Protein AF-F8WC69-F1 (afdb_monomer)

Nearest PDB structures (foldseek):
  8jfy-assembly1_C  TM=9.227E-01  e=1.033E-18  Drosophila melanogaster
  4zvz-assembly3_C  TM=9.159E-01  e=2.239E-15  Homo sapiens
  7zr5-assembly1_P  TM=9.157E-01  e=2.905E-15  Homo sapiens
  1wao-assembly4_4  TM=9.169E-01  e=8.784E-15  Homo sapiens
  5jjt-assembly1_A  TM=9.330E-01  e=4.472E-14  Arabidopsis thaliana

Mean predicted aligned error: 7.12 Å

Radius of gyration: 20.52 Å; Cα contacts (8 Å, |Δi|>4): 282; chains: 1; bounding box: 74×46×43 Å

Secondary structure (DSSP, 8-state):
--SEEEE--TTTS--EEE---TT-HHHHHHHHHHH---BTTB-EEEES--SSSSS-HHHHHHHHHHHHHHSTTTEEEE--SSSSHHHHHHHSHHHHHHHHTTTTHHHHHHHHHHHHTTS-SEEEETTTEEEESS---TT--HHHHHH--GGG-S-TTS-------SSSSSSS------

pLDDT: mean 89.02, std 17.44, range [33.41, 98.81]

Organism: Homo sapiens (NCBI:txid9606)

Structure (mmCIF, N/CA/C/O backbone):
data_AF-F8WC69-F1
#
_entry.id   AF-F8WC69-F1
#
loop_
_atom_site.group_PDB
_atom_site.id
_atom_site.type_symbol
_atom_site.label_atom_id
_atom_site.label_alt_id
_atom_site.label_comp_id
_atom_site.label_asym_id
_atom_site.label_entity_id
_atom_site.label_seq_id
_atom_site.pdbx_PDB_ins_code
_atom_site.Cartn_x
_atom_site.Cartn_y
_atom_site.Cartn_z
_atom_site.occupancy
_atom_site.B_iso_or_equiv
_atom_site.auth_seq_id
_atom_site.auth_comp_id
_atom_site.auth_asym_id
_atom_site.auth_atom_id
_atom_site.pdbx_PDB_model_num
ATOM 1 N N . MET A 1 1 ? 13.506 -9.395 5.107 1.00 72.19 1 MET A N 1
ATOM 2 C CA . MET A 1 1 ? 12.697 -9.044 3.921 1.00 72.19 1 MET A CA 1
ATOM 3 C C . MET A 1 1 ? 13.331 -7.803 3.296 1.00 72.19 1 MET A C 1
ATOM 5 O O . MET A 1 1 ? 13.653 -6.896 4.061 1.00 72.19 1 MET A O 1
ATOM 9 N N . PRO A 1 2 ? 13.613 -7.770 1.983 1.00 90.88 2 PRO A N 1
ATOM 10 C CA . PRO A 1 2 ? 14.321 -6.649 1.354 1.00 90.88 2 PRO A CA 1
ATOM 11 C C . PRO A 1 2 ? 13.483 -5.363 1.382 1.00 90.88 2 PRO A C 1
ATOM 13 O O . PRO A 1 2 ? 12.266 -5.427 1.569 1.00 90.88 2 PRO A O 1
ATOM 16 N N . ASN A 1 3 ? 14.136 -4.204 1.242 1.00 93.25 3 ASN A N 1
ATOM 17 C CA . ASN A 1 3 ? 13.450 -2.909 1.120 1.00 93.25 3 ASN A CA 1
ATOM 18 C C . ASN A 1 3 ? 12.762 -2.743 -0.236 1.00 93.25 3 ASN A C 1
ATOM 20 O O . ASN A 1 3 ? 11.757 -2.043 -0.312 1.00 93.25 3 ASN A O 1
ATOM 24 N N . PHE A 1 4 ? 13.281 -3.414 -1.264 1.00 95.19 4 PHE A N 1
ATOM 25 C CA . PHE A 1 4 ? 12.697 -3.459 -2.593 1.00 95.19 4 PHE A CA 1
ATOM 26 C C . PHE A 1 4 ? 12.268 -4.879 -2.928 1.00 95.19 4 PHE A C 1
ATOM 28 O O . PHE A 1 4 ? 13.046 -5.823 -2.766 1.00 95.19 4 PHE A O 1
ATOM 35 N N . THR A 1 5 ? 11.039 -5.024 -3.403 1.00 95.44 5 THR A N 1
ATOM 36 C CA . THR A 1 5 ? 10.590 -6.261 -4.043 1.00 95.44 5 THR A CA 1
ATOM 37 C C . THR A 1 5 ? 11.050 -6.235 -5.495 1.00 95.44 5 THR A C 1
ATOM 39 O O . THR A 1 5 ? 10.824 -5.248 -6.186 1.00 95.44 5 THR A O 1
ATOM 42 N N . HIS A 1 6 ? 11.708 -7.291 -5.964 1.00 95.81 6 HIS A N 1
ATOM 43 C CA . HIS A 1 6 ? 12.063 -7.423 -7.377 1.00 95.81 6 HIS A CA 1
ATOM 44 C C . HIS A 1 6 ? 11.032 -8.304 -8.065 1.00 95.81 6 HIS A C 1
ATOM 46 O O . HIS A 1 6 ? 10.758 -9.404 -7.585 1.00 95.81 6 HIS A O 1
ATOM 52 N N . ILE A 1 7 ? 10.487 -7.822 -9.177 1.00 95.56 7 ILE A N 1
ATOM 53 C CA . ILE A 1 7 ? 9.507 -8.555 -9.976 1.00 95.56 7 ILE A CA 1
ATOM 54 C C . ILE A 1 7 ? 9.939 -8.575 -11.439 1.00 95.56 7 ILE A C 1
ATOM 56 O O . ILE A 1 7 ? 10.738 -7.743 -11.877 1.00 95.56 7 ILE A O 1
ATOM 60 N N . GLN A 1 8 ? 9.433 -9.550 -12.183 1.00 93.75 8 GLN A N 1
ATOM 61 C CA . GLN A 1 8 ? 9.677 -9.689 -13.614 1.00 93.75 8 GLN A CA 1
ATOM 62 C C . GLN A 1 8 ? 8.337 -9.681 -14.340 1.00 93.75 8 GLN A C 1
ATOM 64 O O . GLN A 1 8 ? 7.384 -10.300 -13.872 1.00 93.75 8 GLN A O 1
ATOM 69 N N . THR A 1 9 ? 8.263 -9.013 -15.488 1.00 92.31 9 THR A N 1
ATOM 70 C CA . THR A 1 9 ? 7.077 -9.078 -16.351 1.00 92.31 9 THR A CA 1
ATOM 71 C C . THR A 1 9 ? 6.995 -10.407 -17.091 1.00 92.31 9 THR A C 1
ATOM 73 O O . THR A 1 9 ? 5.921 -10.816 -17.503 1.00 92.31 9 THR A O 1
ATOM 76 N N . SER A 1 10 ? 8.091 -11.147 -17.253 1.00 88.19 10 SER A N 1
ATOM 77 C CA . SER A 1 10 ? 8.025 -12.519 -17.762 1.00 88.19 10 SER A CA 1
ATOM 78 C C . SER A 1 10 ? 7.600 -13.485 -16.643 1.00 88.19 10 SER A C 1
ATOM 80 O O . SER A 1 10 ? 8.254 -13.492 -15.600 1.00 88.19 10 SER A O 1
ATOM 82 N N . PRO A 1 11 ? 6.589 -14.359 -16.847 1.00 83.06 11 PRO A N 1
ATOM 83 C CA . PRO A 1 11 ? 5.958 -14.709 -18.125 1.00 83.06 11 PRO A CA 1
ATOM 84 C C . PRO A 1 11 ? 4.635 -13.982 -18.446 1.00 83.06 11 PRO A C 1
ATOM 86 O O . PRO A 1 11 ? 4.106 -14.193 -19.541 1.00 83.06 11 PRO A O 1
ATOM 89 N N . SER A 1 12 ? 4.079 -13.166 -17.541 1.00 84.75 12 SER A N 1
ATOM 90 C CA . SER A 1 12 ? 2.778 -12.488 -17.720 1.00 84.75 12 SER A CA 1
ATOM 91 C C . SER A 1 12 ? 2.750 -11.492 -18.888 1.00 84.75 12 SER A C 1
ATOM 93 O O . SER A 1 12 ? 1.689 -11.228 -19.443 1.00 84.75 12 SER A O 1
ATOM 95 N N . LYS A 1 13 ? 3.922 -10.990 -19.295 1.00 89.50 13 LYS A N 1
ATOM 96 C CA . LYS A 1 13 ? 4.207 -9.894 -20.241 1.00 89.50 13 LYS A CA 1
ATOM 97 C C . LYS A 1 13 ? 3.825 -8.498 -19.756 1.00 89.50 13 LYS A C 1
ATOM 99 O O . LYS A 1 13 ? 4.278 -7.525 -20.350 1.00 89.50 13 LYS A O 1
ATOM 104 N N . GLU A 1 14 ? 3.031 -8.391 -18.700 1.00 94.19 14 GLU A N 1
ATOM 105 C CA . GLU A 1 14 ? 2.586 -7.122 -18.131 1.00 94.19 14 GLU A CA 1
ATOM 106 C C . GLU A 1 14 ? 2.451 -7.201 -16.607 1.00 94.19 14 GLU A C 1
ATOM 108 O O . GLU A 1 14 ? 2.327 -8.283 -16.029 1.00 94.19 14 GLU A O 1
ATOM 113 N N . VAL A 1 15 ? 2.479 -6.034 -15.964 1.00 97.25 15 VAL A N 1
ATOM 114 C CA . VAL A 1 15 ? 2.177 -5.849 -14.543 1.00 97.25 15 VAL A CA 1
ATOM 115 C C . VAL A 1 15 ? 1.303 -4.615 -14.372 1.00 97.25 15 VAL A C 1
ATOM 117 O O . VAL A 1 15 ? 1.537 -3.582 -15.000 1.00 97.25 15 VAL A O 1
ATOM 120 N N . THR A 1 16 ? 0.300 -4.713 -13.505 1.00 98.25 16 THR A N 1
ATOM 121 C CA . THR A 1 16 ? -0.595 -3.598 -13.193 1.00 98.25 16 THR A CA 1
ATOM 122 C C . THR A 1 16 ? -0.109 -2.867 -11.950 1.00 98.25 16 THR A C 1
ATOM 124 O O . THR A 1 16 ? -0.002 -3.453 -10.877 1.00 98.25 16 THR A O 1
ATOM 127 N N . ILE A 1 17 ? 0.168 -1.569 -12.071 1.00 98.44 17 ILE A N 1
ATOM 128 C CA . ILE A 1 17 ? 0.570 -0.730 -10.938 1.00 98.44 17 ILE A CA 1
ATOM 129 C C . ILE A 1 17 ? -0.616 0.151 -10.542 1.00 98.44 17 ILE A C 1
ATOM 131 O O . ILE A 1 17 ? -1.082 0.977 -11.326 1.00 98.44 17 ILE A O 1
ATOM 135 N N . CYS A 1 18 ? -1.101 -0.024 -9.318 1.00 98.56 18 CYS A N 1
ATOM 136 C CA . CYS A 1 18 ? -2.175 0.760 -8.726 1.00 98.56 18 CYS A CA 1
ATOM 137 C C . CYS A 1 18 ? -1.593 1.808 -7.773 1.00 98.56 18 CYS A C 1
ATOM 139 O O . CYS A 1 18 ? -0.759 1.484 -6.928 1.00 98.56 18 CYS A O 1
ATOM 141 N N . GLY A 1 19 ? -2.042 3.056 -7.905 1.00 98.12 19 GLY A N 1
ATOM 142 C CA . GLY A 1 19 ? -1.755 4.120 -6.940 1.00 98.12 19 GLY A CA 1
ATOM 143 C C . GLY A 1 19 ? -2.728 4.114 -5.759 1.00 98.12 19 GLY A C 1
ATOM 144 O O . GLY A 1 19 ? -3.321 3.086 -5.427 1.00 98.12 19 GLY A O 1
ATOM 145 N N . ASP A 1 20 ? -2.902 5.288 -5.163 1.00 98.56 20 ASP A N 1
ATOM 146 C CA . ASP A 1 20 ? -3.640 5.502 -3.921 1.00 98.56 20 ASP A CA 1
ATOM 147 C C . ASP A 1 20 ? -5.101 5.045 -4.014 1.00 98.56 20 ASP A C 1
ATOM 149 O O . ASP A 1 20 ? -5.835 5.387 -4.948 1.00 98.56 20 ASP A O 1
ATOM 153 N N . LEU A 1 21 ? -5.555 4.338 -2.979 1.00 98.62 21 LEU A N 1
ATOM 154 C CA . LEU A 1 21 ? -6.956 3.937 -2.834 1.00 98.62 21 LEU A CA 1
ATOM 155 C C . LEU A 1 21 ? -7.686 4.783 -1.794 1.00 98.62 21 LEU A C 1
ATOM 157 O O . LEU A 1 21 ? -8.877 5.055 -1.952 1.00 98.62 21 LEU A O 1
ATOM 161 N N . HIS A 1 22 ? -6.991 5.206 -0.733 1.00 98.50 22 HIS A N 1
ATOM 162 C CA . HIS A 1 22 ? -7.523 6.100 0.296 1.00 98.50 22 HIS A CA 1
ATOM 163 C C . HIS A 1 22 ? -8.924 5.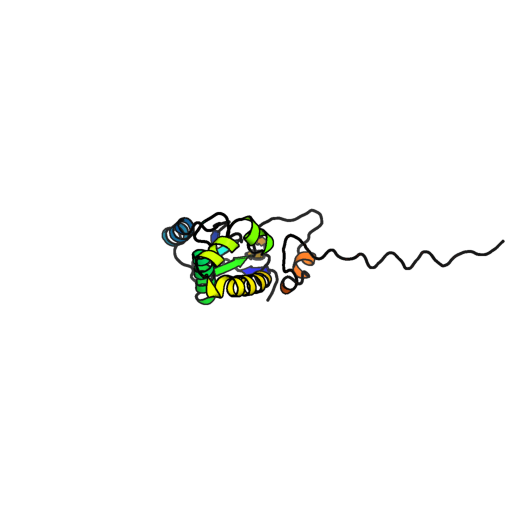710 0.797 1.00 98.50 22 HIS A C 1
ATOM 165 O O . HIS A 1 22 ? -9.866 6.511 0.793 1.00 98.50 22 HIS A O 1
ATOM 171 N N . GLY A 1 23 ? -9.098 4.443 1.185 1.00 98.12 23 GLY A N 1
ATOM 172 C CA . GLY A 1 23 ? -10.350 3.957 1.763 1.00 98.12 23 GLY A CA 1
ATOM 173 C C . GLY A 1 23 ? -11.564 3.976 0.820 1.00 98.12 23 GLY A C 1
ATOM 174 O O . GLY A 1 23 ? -12.693 3.913 1.320 1.00 98.12 23 GLY A O 1
ATOM 175 N N . LYS A 1 24 ? -11.368 4.083 -0.505 1.00 98.38 24 LYS A N 1
ATOM 176 C CA . LYS A 1 24 ? -12.418 3.985 -1.536 1.00 98.38 24 LYS A CA 1
ATOM 177 C C . LYS A 1 24 ? -12.567 2.545 -2.030 1.00 98.38 24 LYS A C 1
ATOM 179 O O . LYS A 1 24 ? -11.965 2.128 -3.014 1.00 98.38 24 LYS A O 1
ATOM 184 N N . LEU A 1 25 ? -13.367 1.761 -1.312 1.00 98.56 25 LEU A N 1
ATOM 185 C CA . LEU A 1 25 ? -13.498 0.324 -1.573 1.00 98.56 25 LEU A CA 1
ATOM 186 C C . LEU A 1 25 ? -14.095 0.014 -2.956 1.00 98.56 25 LEU A C 1
ATOM 188 O O . LEU A 1 25 ? -13.679 -0.947 -3.598 1.00 98.56 25 LEU A O 1
ATOM 192 N N . ASP A 1 26 ? -15.019 0.849 -3.430 1.00 98.38 26 ASP A N 1
ATOM 193 C CA . ASP A 1 26 ? -15.638 0.676 -4.747 1.00 98.38 26 ASP A CA 1
ATOM 194 C C . ASP A 1 26 ? -14.610 0.783 -5.885 1.00 98.38 26 ASP A C 1
ATOM 196 O O . ASP A 1 26 ? -14.713 0.048 -6.866 1.00 98.38 26 ASP A O 1
ATOM 200 N N . ASP A 1 27 ? -13.578 1.622 -5.728 1.00 98.19 27 ASP A N 1
ATOM 201 C CA . ASP A 1 27 ? -12.497 1.755 -6.710 1.00 98.19 27 ASP A CA 1
ATOM 202 C C . ASP A 1 27 ? -11.645 0.476 -6.759 1.00 98.19 27 ASP A C 1
ATOM 204 O O . ASP A 1 27 ? -11.327 -0.008 -7.845 1.00 98.19 27 ASP A O 1
ATOM 208 N N . LEU A 1 28 ? -11.343 -0.137 -5.605 1.00 98.50 28 LEU A N 1
ATOM 209 C CA . LEU A 1 28 ? -10.638 -1.425 -5.551 1.00 98.50 2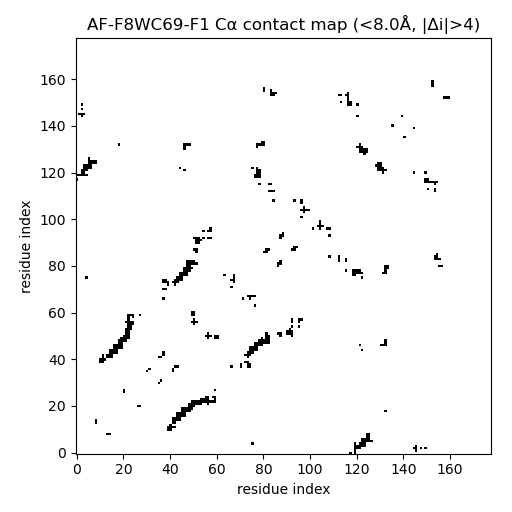8 LEU A CA 1
ATOM 210 C C . LEU A 1 28 ? -11.438 -2.534 -6.249 1.00 98.50 28 LEU A C 1
ATOM 212 O O . LEU A 1 28 ? -10.889 -3.304 -7.040 1.00 98.50 28 LEU A O 1
ATOM 216 N N . PHE A 1 29 ? -12.744 -2.610 -5.989 1.00 98.50 29 PHE A N 1
ATOM 217 C CA . PHE A 1 29 ? -13.605 -3.572 -6.674 1.00 98.50 29 PHE A CA 1
ATOM 218 C C . PHE A 1 29 ? -13.698 -3.299 -8.169 1.00 98.50 29 PHE A C 1
ATOM 220 O O . PHE A 1 29 ? -13.685 -4.244 -8.955 1.00 98.50 29 PHE A O 1
ATOM 227 N N . LEU A 1 30 ? -13.744 -2.031 -8.579 1.00 98.50 30 LEU A N 1
ATOM 228 C CA . LEU A 1 30 ? -13.743 -1.665 -9.987 1.00 98.50 30 LEU A CA 1
ATOM 229 C C . LEU A 1 30 ? -12.443 -2.089 -10.679 1.00 98.50 30 LEU A C 1
ATOM 231 O O . LEU A 1 30 ? -12.514 -2.631 -11.782 1.00 98.50 30 LEU A O 1
ATOM 235 N N . ILE A 1 31 ? -11.285 -1.904 -10.035 1.00 98.44 31 ILE A N 1
ATOM 236 C CA . ILE A 1 31 ? -9.982 -2.364 -10.541 1.00 98.44 31 ILE A CA 1
ATOM 237 C C . ILE A 1 31 ? -10.026 -3.874 -10.791 1.00 98.44 31 ILE A C 1
ATOM 239 O O . ILE A 1 31 ? -9.809 -4.308 -11.921 1.00 98.44 31 ILE A O 1
ATOM 243 N N . PHE A 1 32 ? -10.396 -4.675 -9.789 1.00 98.12 32 PHE A N 1
ATOM 244 C CA . PHE A 1 32 ? -10.454 -6.133 -9.943 1.00 98.12 32 PHE A CA 1
ATOM 245 C C . PHE A 1 32 ? -11.531 -6.604 -10.920 1.00 98.12 32 PHE A C 1
ATOM 247 O O . PHE A 1 32 ? -11.338 -7.595 -11.621 1.00 98.12 32 PHE A O 1
ATOM 254 N N . TYR A 1 33 ? -12.655 -5.897 -11.011 1.00 98.00 33 TYR A N 1
ATOM 255 C CA . TYR A 1 33 ? -13.695 -6.206 -11.985 1.00 98.00 33 TYR A CA 1
ATOM 256 C C . TYR A 1 33 ? -13.232 -5.940 -13.423 1.00 98.00 33 TYR A C 1
ATOM 258 O O . TYR A 1 33 ? -13.533 -6.721 -14.324 1.00 98.00 33 TYR A O 1
ATOM 266 N N . LYS A 1 34 ? -12.513 -4.835 -13.655 1.00 98.19 34 LYS A N 1
ATOM 267 C CA . LYS A 1 34 ? -12.074 -4.422 -14.995 1.00 98.19 34 LYS A CA 1
ATOM 268 C C . LYS A 1 34 ? -10.818 -5.139 -15.462 1.00 98.19 34 LYS A C 1
ATOM 270 O O . LYS A 1 34 ? -10.734 -5.469 -16.639 1.00 98.19 34 LYS A O 1
ATOM 275 N N . ASN A 1 35 ? -9.872 -5.351 -14.558 1.00 97.88 35 ASN A N 1
ATOM 276 C CA . ASN A 1 35 ? -8.542 -5.854 -14.876 1.00 97.88 35 ASN A CA 1
ATOM 277 C C . ASN A 1 35 ? -8.317 -7.286 -14.363 1.00 97.88 35 ASN A C 1
ATOM 279 O O . ASN A 1 35 ? -7.252 -7.852 -14.553 1.00 97.88 35 ASN A O 1
ATOM 283 N N . GLY A 1 36 ? -9.323 -7.906 -13.739 1.00 97.56 36 GLY A N 1
ATOM 284 C CA . GLY A 1 36 ? -9.243 -9.264 -13.206 1.00 97.56 36 GLY A CA 1
ATOM 285 C C . GLY A 1 36 ? -8.550 -9.338 -11.846 1.00 97.56 36 GLY A C 1
ATOM 286 O O . GLY A 1 36 ? -7.880 -8.406 -11.403 1.00 97.56 36 GLY A O 1
ATOM 287 N N . LEU A 1 37 ? -8.713 -10.471 -11.165 1.00 97.38 37 LEU A N 1
ATOM 288 C CA . LEU A 1 37 ? -8.026 -10.737 -9.900 1.00 97.38 37 LEU A CA 1
ATOM 289 C C . LEU A 1 37 ? -6.528 -11.022 -10.122 1.00 97.38 37 LEU A C 1
ATOM 291 O O . LEU A 1 37 ? -6.145 -11.404 -11.236 1.00 97.38 37 LEU A O 1
ATOM 295 N N . PRO A 1 38 ? -5.694 -10.873 -9.076 1.00 97.38 38 PRO A N 1
ATOM 296 C CA . PRO A 1 38 ? -4.287 -11.246 -9.144 1.00 97.38 38 PRO A CA 1
ATOM 297 C C . PRO A 1 38 ? -4.105 -12.721 -9.512 1.00 97.38 38 PRO A C 1
ATOM 299 O O . PRO A 1 38 ? -4.867 -13.582 -9.070 1.00 97.38 38 PRO A O 1
ATOM 302 N N . SER A 1 39 ? -3.107 -13.002 -10.346 1.00 95.44 39 SER A N 1
ATOM 303 C CA . SER A 1 39 ? -2.681 -14.356 -10.720 1.00 95.44 39 SER A CA 1
ATOM 304 C C . SER A 1 39 ? -1.309 -14.306 -11.392 1.00 95.44 39 SER A C 1
ATOM 306 O O . SER A 1 39 ? -0.875 -13.231 -11.795 1.00 95.44 39 SER A O 1
ATOM 308 N N . GLU A 1 40 ? -0.690 -15.462 -11.638 1.00 92.81 40 GLU A N 1
ATOM 309 C CA . GLU A 1 40 ? 0.588 -15.579 -12.368 1.00 92.81 40 GLU A CA 1
ATOM 310 C C . GLU A 1 40 ? 0.602 -14.826 -13.714 1.00 92.81 40 GLU A C 1
ATOM 312 O O . GLU A 1 40 ? 1.637 -14.353 -14.172 1.00 92.81 40 GLU A O 1
ATOM 317 N N . ARG A 1 41 ? -0.559 -14.696 -14.370 1.00 94.56 41 ARG A N 1
ATOM 318 C CA . ARG A 1 41 ? -0.700 -13.983 -15.652 1.00 94.56 41 ARG A CA 1
ATOM 319 C C . ARG A 1 41 ? -1.177 -12.540 -15.507 1.00 94.56 41 ARG A C 1
ATOM 321 O O . ARG A 1 41 ? -1.302 -11.863 -16.517 1.00 94.56 41 ARG A O 1
ATOM 328 N N . ASN A 1 42 ? -1.480 -12.099 -14.293 1.00 96.62 42 ASN A N 1
ATOM 329 C CA . ASN A 1 42 ? -2.021 -10.778 -13.998 1.00 96.62 42 ASN A CA 1
ATOM 330 C C . ASN A 1 42 ? -1.469 -10.245 -12.662 1.00 96.62 42 ASN A C 1
ATOM 332 O O . ASN A 1 42 ? -2.206 -10.206 -11.668 1.00 96.62 42 ASN A O 1
ATOM 336 N N . PRO A 1 43 ? -0.168 -9.909 -12.599 1.00 97.56 43 PRO A N 1
ATOM 337 C CA . PRO A 1 43 ? 0.442 -9.428 -11.374 1.00 97.56 43 PRO A CA 1
ATOM 338 C C . PRO A 1 43 ? 0.087 -7.960 -11.088 1.00 97.56 43 PRO A C 1
ATOM 340 O O . PRO A 1 43 ? -0.105 -7.150 -11.999 1.00 97.56 43 PRO A O 1
ATOM 343 N N . TYR A 1 44 ? 0.049 -7.609 -9.802 1.00 98.56 44 TYR A N 1
ATOM 344 C CA . TYR A 1 44 ? -0.289 -6.289 -9.279 1.00 98.56 44 TYR A CA 1
ATOM 345 C C . TYR A 1 44 ? 0.782 -5.740 -8.338 1.00 98.56 44 TYR A C 1
ATOM 347 O O . TYR A 1 44 ? 1.307 -6.447 -7.479 1.00 98.56 44 TYR A O 1
ATOM 355 N N . VAL A 1 45 ? 1.003 -4.430 -8.410 1.00 98.69 45 VAL A N 1
ATOM 356 C CA . VAL A 1 45 ? 1.706 -3.646 -7.389 1.00 98.69 45 VAL A CA 1
ATOM 357 C C . VAL A 1 45 ? 0.757 -2.566 -6.882 1.00 98.69 45 VAL A C 1
ATOM 359 O O . VAL A 1 45 ? 0.394 -1.672 -7.639 1.00 98.69 45 VAL A O 1
ATOM 362 N N . PHE A 1 46 ? 0.375 -2.611 -5.608 1.00 98.75 46 PHE A N 1
ATOM 363 C CA . PHE A 1 46 ? -0.338 -1.510 -4.955 1.00 98.75 46 PHE A CA 1
ATOM 364 C C . PHE A 1 46 ? 0.675 -0.607 -4.248 1.00 98.75 46 PHE A C 1
ATOM 366 O O . PHE A 1 46 ? 1.349 -1.015 -3.297 1.00 98.75 46 PHE A O 1
ATOM 373 N N . ASN A 1 47 ? 0.812 0.619 -4.744 1.00 98.56 47 ASN A N 1
ATOM 374 C CA . ASN A 1 47 ? 1.910 1.521 -4.423 1.00 98.56 47 ASN A CA 1
ATOM 375 C C . ASN A 1 47 ? 1.589 2.471 -3.257 1.00 98.56 47 ASN A C 1
ATOM 377 O O . ASN A 1 47 ? 1.717 3.686 -3.393 1.00 98.56 47 ASN A O 1
ATOM 381 N N . GLY A 1 48 ? 1.199 1.905 -2.113 1.00 98.19 48 GLY A N 1
ATOM 382 C CA . GLY A 1 48 ? 0.913 2.652 -0.887 1.00 98.19 48 GLY A CA 1
ATOM 383 C C . GLY A 1 48 ? -0.430 3.385 -0.867 1.00 98.19 48 GLY A C 1
ATOM 384 O O . GLY A 1 48 ? -1.208 3.331 -1.818 1.00 98.19 48 GLY A O 1
ATOM 385 N N . ASP A 1 49 ? -0.692 4.054 0.254 1.00 98.62 49 ASP A N 1
ATOM 386 C CA . ASP A 1 49 ? -1.859 4.901 0.503 1.00 98.62 49 ASP A CA 1
ATOM 387 C C . ASP A 1 49 ? -3.193 4.160 0.317 1.00 98.62 49 ASP A C 1
ATOM 389 O O . ASP A 1 49 ? -4.138 4.578 -0.365 1.00 98.62 49 ASP A O 1
ATOM 393 N N . PHE A 1 50 ? -3.281 3.013 0.988 1.00 98.62 50 PHE A N 1
ATOM 394 C CA . PHE A 1 50 ? -4.468 2.161 1.003 1.00 98.62 50 PHE A CA 1
ATOM 395 C C . PHE A 1 50 ? -5.554 2.743 1.913 1.00 98.62 50 PHE A C 1
ATOM 397 O O . PHE A 1 50 ? -6.755 2.618 1.648 1.00 98.62 50 PHE A O 1
ATOM 404 N N . VAL A 1 51 ? -5.112 3.364 3.009 1.00 98.75 51 VAL A N 1
ATOM 405 C CA . VAL A 1 51 ? -5.942 3.817 4.128 1.00 98.75 51 VAL A CA 1
ATOM 406 C C . VAL A 1 51 ? -6.100 5.341 4.162 1.00 98.75 51 VAL A C 1
ATOM 408 O O . VAL A 1 51 ? -5.551 6.062 3.327 1.00 98.75 51 VAL A O 1
ATOM 411 N N . ASP A 1 52 ? -6.850 5.822 5.163 1.00 98.56 52 ASP A N 1
ATOM 412 C CA . ASP A 1 52 ? -7.185 7.231 5.410 1.00 98.56 52 ASP A CA 1
ATOM 413 C C . ASP A 1 52 ? -8.068 7.881 4.333 1.00 98.56 52 ASP A C 1
ATOM 415 O O . ASP A 1 52 ? -8.273 7.344 3.250 1.00 98.56 52 ASP A O 1
ATOM 419 N N . ARG A 1 53 ? -8.601 9.075 4.649 1.00 97.50 53 ARG A N 1
ATOM 420 C CA . ARG A 1 53 ? -9.505 9.914 3.829 1.00 97.50 53 ARG A CA 1
ATOM 421 C C . ARG A 1 53 ? -10.886 9.294 3.567 1.00 97.50 53 ARG A C 1
ATOM 423 O O . ARG A 1 53 ? -11.896 9.957 3.807 1.00 97.50 53 ARG A O 1
ATOM 430 N N . GLY A 1 54 ? -10.937 8.059 3.079 1.00 96.75 54 GLY A N 1
ATOM 431 C CA . GLY A 1 54 ? -12.150 7.275 2.863 1.00 96.75 54 GLY A CA 1
ATOM 432 C C . GLY A 1 54 ? -12.687 6.629 4.141 1.00 96.75 54 GLY A C 1
ATOM 433 O O . GLY A 1 54 ? -12.207 6.871 5.246 1.00 96.75 54 GLY A O 1
ATOM 434 N N . LYS A 1 55 ? -13.744 5.822 3.991 1.00 96.50 55 LYS A N 1
ATOM 435 C CA . LYS A 1 55 ? -14.477 5.201 5.117 1.00 96.50 55 LYS A CA 1
ATOM 436 C C . LYS A 1 55 ? -14.286 3.686 5.212 1.00 96.50 55 LYS A C 1
ATOM 438 O O . LYS A 1 55 ? -14.777 3.067 6.163 1.00 96.50 55 LYS A O 1
ATOM 443 N N . ASN A 1 56 ? -13.640 3.093 4.210 1.00 98.50 56 ASN A N 1
ATOM 444 C CA . ASN A 1 56 ? -13.508 1.649 4.050 1.00 98.50 56 ASN A CA 1
ATOM 445 C C . ASN A 1 56 ? -12.040 1.205 4.019 1.00 98.50 56 ASN A C 1
ATOM 447 O O . ASN A 1 56 ? -11.663 0.292 3.287 1.00 98.50 56 ASN A O 1
ATOM 451 N N . SER A 1 57 ? -11.195 1.895 4.784 1.00 98.75 57 SER A N 1
ATOM 452 C CA . SER A 1 57 ? -9.751 1.678 4.794 1.00 98.75 57 SER A CA 1
ATOM 453 C C . SER A 1 57 ? -9.389 0.287 5.313 1.00 98.75 57 SER A C 1
ATOM 455 O O . SER A 1 57 ? -8.531 -0.377 4.738 1.00 98.75 57 SER A O 1
ATOM 457 N N . ILE A 1 58 ? -10.044 -0.180 6.387 1.00 98.50 58 ILE A N 1
ATOM 458 C CA . ILE A 1 58 ? -9.722 -1.495 6.961 1.00 98.50 58 ILE A CA 1
ATOM 459 C C . ILE A 1 58 ? -10.169 -2.628 6.041 1.00 98.50 58 ILE A C 1
ATOM 461 O O . ILE A 1 58 ? -9.472 -3.630 5.937 1.00 98.50 58 ILE A O 1
ATOM 465 N N . GLU A 1 59 ? -11.294 -2.477 5.340 1.00 98.75 59 GLU A N 1
ATOM 466 C CA . GLU A 1 59 ? -11.752 -3.470 4.372 1.00 98.75 59 GLU A CA 1
ATOM 467 C C . GLU A 1 59 ? -10.764 -3.590 3.208 1.00 98.75 59 GLU A C 1
ATOM 469 O O . GLU A 1 59 ? -10.375 -4.706 2.869 1.00 98.75 59 GLU A O 1
ATOM 474 N N . ILE A 1 60 ? -10.297 -2.461 2.660 1.00 98.81 60 ILE A N 1
ATOM 475 C CA . ILE A 1 60 ? -9.251 -2.445 1.626 1.00 98.81 60 ILE A CA 1
ATOM 476 C C . ILE A 1 60 ? -7.987 -3.129 2.136 1.00 98.81 60 ILE A C 1
ATOM 478 O O . ILE A 1 60 ? -7.489 -4.048 1.490 1.00 98.81 60 ILE A O 1
ATOM 482 N N . LEU A 1 61 ? -7.494 -2.728 3.312 1.00 98.56 61 LEU A N 1
ATOM 483 C CA . LEU A 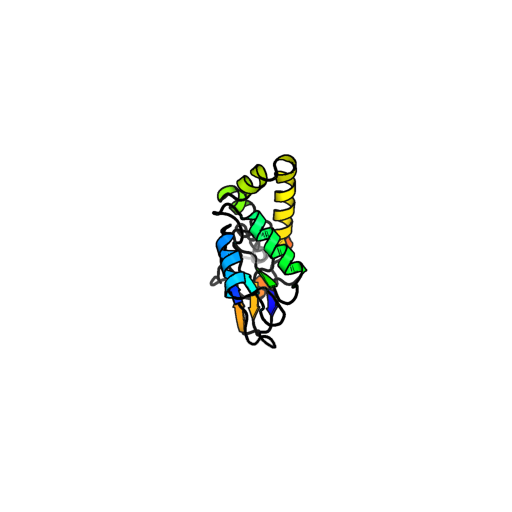1 61 ? -6.268 -3.286 3.870 1.00 98.56 61 LEU A CA 1
ATOM 484 C C . LEU A 1 61 ? -6.381 -4.802 4.078 1.00 98.56 61 LEU A C 1
ATOM 486 O O . LEU A 1 61 ? -5.466 -5.541 3.731 1.00 98.56 61 LEU A O 1
ATOM 490 N N . MET A 1 62 ? -7.519 -5.284 4.586 1.00 98.50 62 MET A N 1
ATOM 491 C CA . MET A 1 62 ? -7.757 -6.715 4.769 1.00 98.50 62 MET A CA 1
ATOM 492 C C . MET A 1 62 ? -7.824 -7.470 3.437 1.00 98.50 62 MET A C 1
ATOM 494 O O . MET A 1 62 ? -7.230 -8.542 3.333 1.00 98.50 62 MET A O 1
ATOM 498 N N . ILE A 1 63 ? -8.495 -6.925 2.417 1.00 98.69 63 ILE A N 1
ATOM 499 C CA . ILE A 1 63 ? -8.552 -7.532 1.078 1.00 98.69 63 ILE A CA 1
ATOM 500 C C . ILE A 1 63 ? -7.152 -7.618 0.468 1.00 98.69 63 ILE A C 1
ATOM 502 O O . ILE A 1 63 ? -6.783 -8.673 -0.046 1.00 98.69 63 ILE A O 1
ATOM 506 N N . LEU A 1 64 ? -6.359 -6.548 0.556 1.00 98.62 64 LEU A N 1
ATOM 507 C CA . LEU A 1 64 ? -4.987 -6.522 0.054 1.00 98.62 64 LEU A CA 1
ATOM 508 C C . LEU A 1 64 ? -4.092 -7.512 0.809 1.00 98.62 64 LEU A C 1
ATOM 510 O O . LEU A 1 64 ? -3.391 -8.290 0.171 1.00 98.62 64 LEU A O 1
ATOM 514 N N . CYS A 1 65 ? -4.166 -7.564 2.142 1.00 98.31 65 CYS A N 1
ATOM 515 C CA . CYS A 1 65 ? -3.407 -8.524 2.948 1.00 98.31 65 CYS A CA 1
ATOM 516 C C . CYS A 1 65 ? -3.778 -9.977 2.626 1.00 98.31 65 CYS A C 1
ATOM 518 O O . CYS A 1 65 ? -2.898 -10.814 2.451 1.00 98.31 65 CYS A O 1
ATOM 520 N N . VAL A 1 66 ? -5.072 -10.295 2.522 1.00 98.38 66 VAL A N 1
ATOM 521 C CA . VAL A 1 66 ? -5.521 -11.641 2.136 1.00 98.38 66 VAL A CA 1
ATOM 522 C C . VAL A 1 66 ? -5.069 -11.968 0.716 1.00 98.38 66 VAL A C 1
ATOM 524 O O . VAL A 1 66 ? -4.564 -13.060 0.482 1.00 98.38 66 VAL A O 1
ATOM 527 N N . SER A 1 67 ? -5.180 -11.025 -0.219 1.00 98.19 67 SER A N 1
ATOM 528 C CA . SER A 1 67 ? -4.733 -11.240 -1.598 1.00 98.19 67 SER A CA 1
ATOM 529 C C . SER A 1 67 ? -3.220 -11.444 -1.680 1.00 98.19 67 SER A C 1
ATOM 531 O O . SER A 1 67 ? -2.781 -12.317 -2.414 1.00 98.19 67 SER A O 1
ATOM 533 N N . PHE A 1 68 ? -2.430 -10.727 -0.877 1.00 97.44 68 PHE A N 1
ATOM 534 C CA . PHE A 1 68 ? -0.985 -10.938 -0.753 1.00 97.44 68 PHE A CA 1
ATOM 535 C C . PHE A 1 68 ? -0.662 -12.344 -0.229 1.00 97.44 68 PHE A C 1
ATOM 537 O O . PHE A 1 68 ? 0.266 -12.987 -0.703 1.00 97.44 68 PHE A O 1
ATOM 544 N N . LEU A 1 69 ? -1.439 -12.856 0.730 1.00 97.50 69 LEU A N 1
ATOM 545 C CA . LEU A 1 69 ? -1.251 -14.212 1.255 1.00 97.50 69 LEU A CA 1
ATOM 546 C C . LEU A 1 69 ? -1.669 -15.303 0.259 1.00 97.50 69 LEU A C 1
ATOM 548 O O . LEU A 1 69 ? -1.057 -16.368 0.236 1.00 97.50 69 LEU A O 1
ATOM 552 N N . VAL A 1 70 ? -2.712 -15.058 -0.538 1.00 97.75 70 VAL A N 1
ATOM 553 C CA . VAL A 1 70 ? -3.215 -16.006 -1.547 1.00 97.75 70 VAL A CA 1
ATOM 554 C C . VAL A 1 70 ? -2.348 -15.997 -2.810 1.00 97.75 70 VAL A C 1
ATOM 556 O O . VAL A 1 70 ? -2.114 -17.057 -3.387 1.00 97.75 70 VAL A O 1
ATOM 559 N N . TYR A 1 71 ? -1.835 -14.831 -3.207 1.00 96.94 71 TYR A N 1
ATOM 560 C CA . TYR A 1 71 ? -1.039 -14.612 -4.418 1.00 96.94 71 TYR A CA 1
ATOM 561 C C . TYR A 1 71 ? 0.332 -13.988 -4.089 1.00 96.94 71 TYR A C 1
ATOM 563 O O . TYR A 1 71 ? 0.644 -12.893 -4.558 1.00 96.94 71 TYR A O 1
ATOM 571 N N . PRO A 1 72 ? 1.181 -14.653 -3.284 1.00 95.00 72 PRO A N 1
ATOM 572 C CA . PRO A 1 72 ? 2.411 -14.055 -2.750 1.00 95.00 72 PRO A CA 1
ATOM 573 C C . PRO A 1 72 ? 3.459 -13.697 -3.813 1.00 95.00 72 PRO A C 1
ATOM 575 O O . PRO A 1 72 ? 4.354 -12.898 -3.538 1.00 95.00 72 PRO A O 1
ATOM 578 N N . ASN A 1 73 ? 3.355 -14.279 -5.011 1.00 94.50 73 ASN A N 1
ATOM 579 C CA . ASN A 1 73 ? 4.236 -13.986 -6.143 1.00 94.50 73 ASN A CA 1
ATOM 580 C C . ASN A 1 73 ? 3.636 -12.978 -7.133 1.00 94.50 73 ASN A C 1
ATOM 582 O O . ASN A 1 73 ? 4.375 -12.477 -7.973 1.00 94.50 73 ASN A O 1
ATOM 586 N N . ASP A 1 74 ? 2.336 -12.683 -7.025 1.00 95.88 74 ASP A N 1
ATOM 587 C CA . ASP A 1 74 ? 1.597 -11.934 -8.047 1.00 95.88 74 ASP A CA 1
ATOM 588 C C . ASP A 1 74 ? 0.941 -10.664 -7.496 1.00 95.88 74 ASP A C 1
ATOM 590 O O . ASP A 1 74 ? 0.447 -9.849 -8.265 1.00 95.88 74 ASP A O 1
ATOM 594 N N . LEU A 1 75 ? 0.890 -10.467 -6.177 1.00 97.75 75 LEU A N 1
ATOM 595 C CA . LEU A 1 75 ? 0.422 -9.222 -5.578 1.00 97.75 75 LEU A CA 1
ATOM 596 C C . LEU A 1 75 ? 1.472 -8.674 -4.621 1.00 97.75 75 LEU A C 1
ATOM 598 O O . LEU A 1 75 ? 1.864 -9.326 -3.656 1.00 97.75 75 LEU A O 1
ATOM 602 N N . HIS A 1 76 ? 1.883 -7.435 -4.864 1.00 98.19 76 HIS A N 1
ATOM 603 C CA . HIS A 1 76 ? 2.914 -6.751 -4.099 1.00 98.19 76 HIS A CA 1
ATOM 604 C C . HIS A 1 76 ? 2.366 -5.457 -3.504 1.00 98.19 76 HIS A C 1
ATOM 606 O O . HIS A 1 76 ? 1.586 -4.743 -4.135 1.00 98.19 76 HIS A O 1
ATOM 612 N N . LEU A 1 77 ? 2.789 -5.156 -2.279 1.00 98.44 77 LEU A N 1
ATOM 613 C CA . LEU A 1 77 ? 2.388 -3.965 -1.538 1.00 98.44 77 LEU A CA 1
ATOM 614 C C . LEU A 1 77 ? 3.633 -3.135 -1.236 1.00 98.44 77 LEU A C 1
ATOM 616 O O . LEU A 1 77 ? 4.576 -3.657 -0.641 1.00 98.44 77 LEU A O 1
ATOM 620 N N . ASN A 1 78 ? 3.620 -1.857 -1.601 1.00 97.88 78 ASN A N 1
ATOM 621 C CA . ASN A 1 78 ? 4.615 -0.891 -1.138 1.00 97.88 78 ASN A CA 1
ATOM 622 C C . ASN A 1 78 ? 4.022 -0.041 -0.010 1.00 97.88 78 ASN A C 1
ATOM 624 O O . ASN A 1 78 ? 2.810 0.138 0.079 1.00 97.88 78 ASN A O 1
ATOM 628 N N . ARG A 1 79 ? 4.879 0.498 0.855 1.00 97.12 79 ARG A N 1
ATOM 629 C CA . ARG A 1 79 ? 4.486 1.419 1.920 1.00 97.12 79 ARG A CA 1
ATOM 630 C C . ARG A 1 79 ? 4.273 2.822 1.346 1.00 97.12 79 ARG A C 1
ATOM 632 O O . ARG A 1 79 ? 5.203 3.387 0.771 1.00 97.12 79 ARG A O 1
ATOM 639 N N . GLY A 1 80 ? 3.087 3.391 1.536 1.00 97.38 80 GLY A N 1
ATOM 640 C CA . GLY A 1 80 ? 2.812 4.807 1.303 1.00 97.38 80 GLY A CA 1
ATOM 641 C C . GLY A 1 80 ? 3.069 5.647 2.547 1.00 97.38 80 GLY A C 1
ATOM 642 O O . GLY A 1 80 ? 3.441 5.128 3.607 1.00 97.38 80 GLY A O 1
ATOM 643 N N . ASN A 1 81 ? 2.880 6.964 2.441 1.00 96.94 81 ASN A N 1
ATOM 644 C CA . ASN A 1 81 ? 3.036 7.811 3.619 1.00 96.94 81 ASN A CA 1
ATOM 645 C C . ASN A 1 81 ? 1.853 7.682 4.582 1.00 96.94 81 ASN A C 1
ATOM 647 O O . ASN A 1 81 ? 2.016 7.995 5.758 1.00 96.94 81 ASN A O 1
ATOM 651 N N . HIS A 1 82 ? 0.691 7.215 4.117 1.00 98.12 82 HIS A N 1
ATOM 652 C CA . HIS A 1 82 ? -0.479 6.961 4.954 1.00 98.12 82 HIS A CA 1
ATOM 653 C C . HIS A 1 82 ? -0.458 5.609 5.684 1.00 98.12 82 HIS A C 1
ATOM 655 O O . HIS A 1 82 ? -1.217 5.421 6.634 1.00 98.12 82 HIS A O 1
ATOM 661 N N . GLU A 1 83 ? 0.467 4.702 5.373 1.00 98.00 83 GLU A N 1
ATOM 662 C CA . GLU A 1 83 ? 0.781 3.536 6.214 1.00 98.00 83 GLU A CA 1
ATOM 663 C C . GLU A 1 83 ? 1.695 3.952 7.390 1.00 98.00 83 GLU A C 1
ATOM 665 O O . GLU A 1 83 ? 2.832 3.493 7.571 1.00 98.00 83 GLU A O 1
ATOM 670 N N . ASP A 1 84 ? 1.183 4.896 8.184 1.00 97.25 84 ASP A N 1
ATOM 671 C CA . ASP A 1 84 ? 1.874 5.615 9.249 1.00 97.25 84 ASP A CA 1
ATOM 672 C C . ASP A 1 84 ? 0.892 6.033 10.354 1.00 97.25 84 ASP A C 1
ATOM 674 O O . ASP A 1 84 ? -0.171 6.605 10.094 1.00 97.25 84 ASP A O 1
ATOM 678 N N . PHE A 1 85 ? 1.264 5.800 11.615 1.00 94.94 85 PHE A N 1
ATOM 679 C CA . PHE A 1 85 ? 0.378 6.069 12.748 1.00 94.94 85 PHE A CA 1
ATOM 680 C C . PHE A 1 85 ? 0.029 7.563 12.906 1.00 94.94 85 PHE A C 1
ATOM 682 O O . PHE A 1 85 ? -1.088 7.892 13.316 1.00 94.94 85 PHE A O 1
ATOM 689 N N . MET A 1 86 ? 0.949 8.481 12.583 1.00 95.44 86 MET A N 1
ATOM 690 C CA . MET A 1 86 ? 0.715 9.924 12.679 1.00 95.44 86 MET A CA 1
ATOM 691 C C . MET A 1 86 ? -0.273 10.380 11.609 1.00 95.44 86 MET A C 1
ATOM 693 O O . MET A 1 86 ? -1.155 11.197 11.892 1.00 95.44 86 MET A O 1
ATOM 697 N N . MET A 1 87 ? -0.160 9.833 10.394 1.00 97.75 87 MET A N 1
ATOM 698 C CA . MET A 1 87 ? -1.128 10.096 9.329 1.00 97.75 87 MET A CA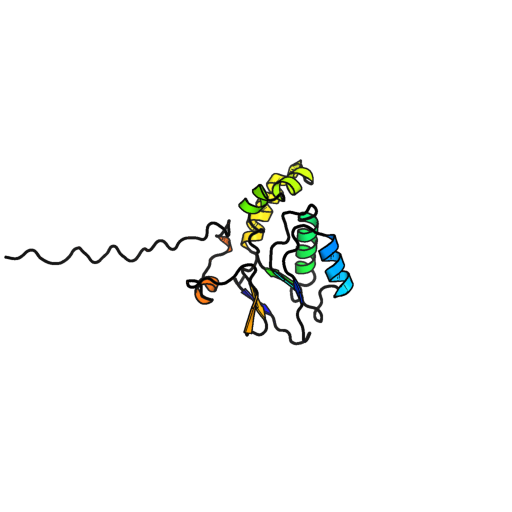 1
ATOM 699 C C . MET A 1 87 ? -2.495 9.529 9.695 1.00 97.75 87 MET A C 1
ATOM 701 O O . MET A 1 87 ? -3.478 10.269 9.671 1.00 97.75 87 MET A O 1
ATOM 705 N N . ASN A 1 88 ? -2.549 8.286 10.173 1.00 97.94 88 ASN A N 1
ATOM 706 C CA . ASN A 1 88 ? -3.807 7.642 10.542 1.00 97.94 88 ASN A CA 1
ATOM 707 C C . ASN A 1 88 ? -4.550 8.363 11.665 1.00 97.94 88 ASN A C 1
ATOM 709 O O . ASN A 1 88 ? -5.785 8.346 11.710 1.00 97.94 88 ASN A O 1
ATOM 713 N N . LEU A 1 89 ? -3.823 8.971 12.606 1.00 96.69 89 LEU A N 1
ATOM 714 C CA . LEU A 1 89 ? -4.422 9.782 13.663 1.00 96.69 89 LEU A CA 1
ATOM 715 C C . LEU A 1 89 ? -5.086 11.041 13.093 1.00 96.69 89 LEU A C 1
ATOM 717 O O . LEU A 1 89 ? -6.162 11.432 13.547 1.00 96.69 89 LEU A O 1
ATOM 721 N N . ARG A 1 90 ? -4.458 11.665 12.092 1.00 96.94 90 ARG A N 1
ATOM 722 C CA . ARG A 1 90 ? -4.901 12.933 11.503 1.00 96.94 90 ARG A CA 1
ATOM 723 C C . ARG A 1 90 ? -5.980 12.765 10.434 1.00 96.94 90 ARG A C 1
ATOM 725 O O . ARG A 1 90 ? -6.880 13.598 10.362 1.00 96.94 90 ARG A O 1
ATOM 732 N N . TYR A 1 91 ? -5.891 11.726 9.609 1.00 97.88 91 TYR A N 1
ATOM 733 C CA . TYR A 1 91 ? -6.653 11.618 8.359 1.00 97.88 91 TYR A CA 1
ATOM 734 C C . TYR A 1 91 ? -7.776 10.580 8.373 1.00 97.88 91 TYR A C 1
ATOM 736 O O . TYR A 1 91 ? -8.448 10.385 7.359 1.00 97.88 91 TYR A O 1
ATOM 744 N N . GLY A 1 92 ? -8.065 10.018 9.546 1.00 97.38 92 GLY A N 1
ATOM 745 C CA . GLY A 1 92 ? -9.345 9.383 9.838 1.00 97.38 92 GLY A CA 1
ATOM 746 C C . GLY A 1 92 ? -9.282 7.885 10.096 1.00 97.38 92 GLY A C 1
ATOM 747 O O . GLY A 1 92 ? -10.202 7.372 10.734 1.00 97.38 92 GLY A O 1
ATOM 748 N N . PHE A 1 93 ? -8.212 7.189 9.716 1.00 98.56 93 PHE A N 1
ATOM 749 C CA . PHE A 1 93 ? -8.150 5.739 9.869 1.00 98.56 93 PHE A CA 1
ATOM 750 C C . PHE A 1 93 ? -8.147 5.292 11.337 1.00 98.56 93 PHE A C 1
ATOM 752 O O . PHE A 1 93 ? -8.847 4.349 11.704 1.00 98.56 93 PHE A O 1
ATOM 759 N N . THR A 1 94 ? -7.492 6.042 12.231 1.00 98.38 94 THR A N 1
ATOM 760 C CA . THR A 1 94 ? -7.582 5.793 13.683 1.00 98.38 94 THR A CA 1
ATOM 761 C C . THR A 1 94 ? -9.029 5.851 14.171 1.00 98.38 94 THR A C 1
ATOM 763 O O . THR A 1 94 ? -9.481 4.985 14.923 1.00 98.38 94 THR A O 1
ATOM 766 N N . LYS A 1 95 ? -9.787 6.858 13.723 1.00 98.38 95 LYS A N 1
ATOM 767 C CA . LYS A 1 95 ? -11.198 7.016 14.089 1.00 98.38 95 LYS A CA 1
ATOM 768 C C . LYS A 1 95 ? -12.047 5.879 13.519 1.00 98.38 95 LYS A C 1
ATOM 770 O O . LYS A 1 95 ? -12.927 5.386 14.221 1.00 98.38 95 LYS A O 1
ATOM 775 N N . GLU A 1 96 ? -11.772 5.457 12.287 1.00 98.62 96 GLU A N 1
ATOM 776 C CA . GLU A 1 96 ? -12.431 4.319 11.643 1.00 98.62 96 GLU A CA 1
ATOM 777 C C . GLU A 1 96 ? -12.260 3.038 12.475 1.00 98.62 96 GLU A C 1
ATOM 779 O O . GLU A 1 96 ? -13.256 2.412 12.847 1.00 98.62 96 GLU A O 1
ATOM 784 N N . ILE A 1 97 ? -11.023 2.696 12.851 1.00 98.56 97 ILE A N 1
ATOM 785 C CA . ILE A 1 97 ? -10.721 1.490 13.634 1.00 98.56 97 ILE A CA 1
ATOM 786 C C . ILE A 1 97 ? -11.370 1.532 15.017 1.00 98.56 97 ILE A C 1
ATOM 788 O O . ILE A 1 97 ? -12.001 0.558 15.430 1.00 98.56 97 ILE A O 1
ATOM 792 N N . LEU A 1 98 ? -11.263 2.652 15.737 1.00 98.25 98 LEU A N 1
ATOM 793 C CA . LEU A 1 98 ? -11.874 2.789 17.064 1.00 98.25 98 LEU A CA 1
ATOM 794 C C . LEU A 1 98 ? -13.406 2.723 17.013 1.00 98.25 98 LEU A C 1
ATOM 796 O O . LEU A 1 98 ? -14.034 2.252 17.961 1.00 98.25 98 LEU A O 1
ATOM 800 N N . HIS A 1 99 ? -14.014 3.173 15.913 1.00 98.19 99 HIS A N 1
ATOM 801 C CA . HIS A 1 99 ? -15.456 3.098 15.720 1.00 98.19 99 HIS A CA 1
ATOM 802 C C . HIS A 1 99 ? -15.925 1.674 15.390 1.00 98.19 99 HIS A C 1
ATOM 804 O O . HIS A 1 99 ? -16.842 1.172 16.045 1.00 98.19 99 HIS A O 1
ATOM 810 N N . LYS A 1 100 ? -15.288 1.018 14.409 1.00 98.19 100 LYS A N 1
ATOM 811 C CA . LYS A 1 100 ? -15.660 -0.329 13.942 1.00 98.19 100 LYS A CA 1
ATOM 812 C C . LYS A 1 100 ? -15.309 -1.417 14.962 1.00 98.19 100 LYS A C 1
ATOM 814 O O . LYS A 1 100 ? -16.099 -2.329 15.181 1.00 98.19 100 LYS A O 1
ATOM 819 N N . TYR A 1 101 ? -14.174 -1.287 15.653 1.00 97.69 101 TYR A N 1
ATOM 820 C CA . TYR A 1 101 ? -13.628 -2.313 16.549 1.00 97.69 101 TYR A CA 1
ATOM 821 C C . TYR A 1 101 ? -13.490 -1.830 17.995 1.00 97.69 101 TYR A C 1
ATOM 823 O O . TYR A 1 101 ? -12.455 -2.021 18.617 1.00 97.69 101 TYR A O 1
ATOM 831 N N . LYS A 1 102 ? -14.534 -1.220 18.561 1.00 95.00 102 LYS A N 1
ATOM 832 C CA . LYS A 1 102 ? -14.563 -0.569 19.892 1.00 95.00 102 LYS A CA 1
ATOM 833 C C . LYS A 1 102 ? -13.621 -1.163 20.958 1.00 95.00 102 LYS A C 1
ATOM 835 O O . LYS A 1 102 ? -12.714 -0.477 21.421 1.00 95.00 102 LYS A O 1
ATOM 840 N N . LEU A 1 103 ? -13.813 -2.431 21.336 1.00 97.12 103 LEU A N 1
ATOM 841 C CA . LEU A 1 103 ? -13.040 -3.085 22.407 1.00 97.12 103 LEU A CA 1
ATOM 842 C C . LEU A 1 103 ? -11.577 -3.365 22.022 1.00 97.12 103 LEU A C 1
ATOM 844 O O . LEU A 1 103 ? -10.699 -3.338 22.881 1.00 97.12 103 LEU A O 1
ATOM 848 N N . HIS A 1 104 ? -11.304 -3.615 20.740 1.00 97.81 104 HIS A N 1
ATOM 849 C CA . HIS A 1 104 ? -9.999 -4.071 20.249 1.00 97.81 104 HIS A CA 1
ATOM 850 C C . HIS A 1 104 ? -9.242 -3.017 19.436 1.00 97.81 104 HIS A C 1
ATOM 852 O O . HIS A 1 104 ? -8.096 -3.245 19.063 1.00 97.81 104 HIS A O 1
ATOM 858 N N . GLY A 1 105 ? -9.833 -1.848 19.187 1.00 97.94 105 GLY A N 1
ATOM 859 C CA . GLY A 1 105 ? -9.330 -0.879 18.218 1.00 97.94 105 GLY A CA 1
ATOM 860 C C . GLY A 1 105 ? -7.930 -0.379 18.555 1.00 97.94 105 GLY A C 1
ATOM 861 O O . GLY A 1 105 ? -7.075 -0.328 17.680 1.00 97.94 105 GLY A O 1
ATOM 862 N N . LYS A 1 106 ? -7.641 -0.120 19.838 1.00 97.69 106 LYS A N 1
ATOM 863 C CA . LYS A 1 106 ? -6.283 0.245 20.280 1.00 97.69 106 LYS A CA 1
ATOM 864 C C . LYS A 1 106 ? -5.259 -0.855 19.987 1.00 97.69 106 LYS A C 1
ATOM 866 O O . LYS A 1 106 ? -4.157 -0.554 19.546 1.00 97.69 106 LYS A O 1
ATOM 871 N N . ARG A 1 107 ? -5.624 -2.122 20.218 1.00 98.31 107 ARG A N 1
ATOM 872 C CA . ARG A 1 107 ? -4.746 -3.270 19.956 1.00 98.31 107 ARG A CA 1
ATOM 873 C C . ARG A 1 107 ? -4.527 -3.469 18.458 1.00 98.31 107 ARG A C 1
ATOM 875 O O . ARG A 1 107 ? -3.406 -3.738 18.053 1.00 98.31 107 ARG A O 1
ATOM 882 N N . ILE A 1 108 ? -5.575 -3.299 17.652 1.00 98.38 108 ILE A N 1
ATOM 883 C CA . ILE A 1 108 ? -5.487 -3.355 16.189 1.00 98.38 108 ILE A CA 1
ATOM 884 C C . ILE A 1 108 ? -4.542 -2.264 15.679 1.00 98.38 108 ILE A C 1
ATOM 886 O O . ILE A 1 108 ? -3.629 -2.579 14.933 1.00 98.38 108 ILE A O 1
ATOM 890 N N . LEU A 1 109 ? -4.685 -1.015 16.136 1.00 98.00 109 LEU A N 1
ATOM 891 C CA . LEU A 1 109 ? -3.803 0.085 15.723 1.00 98.00 109 LEU A CA 1
ATOM 892 C C . LEU A 1 109 ? -2.326 -0.178 16.053 1.00 98.00 109 LEU A C 1
ATOM 894 O O . LEU A 1 109 ? -1.470 0.107 15.225 1.00 98.00 109 LEU A O 1
ATOM 898 N N . GLN A 1 110 ? -2.028 -0.770 17.215 1.00 96.88 110 GLN A N 1
ATOM 899 C CA . GLN A 1 110 ? -0.658 -1.173 17.569 1.00 96.88 110 GLN A CA 1
ATOM 900 C C . GLN A 1 110 ? -0.102 -2.235 16.613 1.00 96.88 110 GLN A C 1
ATOM 902 O O . GLN A 1 110 ? 1.030 -2.125 16.158 1.00 96.88 110 GLN A O 1
ATOM 907 N N . ILE A 1 111 ? -0.909 -3.250 16.287 1.00 97.62 111 ILE A N 1
ATOM 908 C CA . ILE A 1 111 ? -0.512 -4.298 15.337 1.00 97.62 111 ILE A CA 1
ATOM 909 C C . ILE A 1 111 ? -0.294 -3.701 13.942 1.00 97.62 111 ILE A C 1
ATOM 911 O O . ILE A 1 111 ? 0.648 -4.086 13.258 1.00 97.62 111 ILE A O 1
ATOM 915 N N . LEU A 1 112 ? -1.135 -2.752 13.526 1.00 97.38 112 LEU A N 1
ATOM 916 C CA . LEU A 1 112 ? -1.003 -2.076 12.236 1.00 97.38 112 LEU A CA 1
ATOM 917 C C . LEU A 1 112 ? 0.259 -1.208 12.162 1.00 97.38 112 LEU A C 1
ATOM 919 O O . LEU A 1 112 ? 0.944 -1.249 11.147 1.00 97.38 112 LEU A O 1
ATOM 923 N N . GLU A 1 113 ? 0.620 -0.497 13.236 1.00 95.12 113 GLU A N 1
ATOM 924 C CA . GLU A 1 113 ? 1.889 0.245 13.318 1.00 95.12 113 GLU A CA 1
ATOM 925 C C . GLU A 1 113 ? 3.097 -0.682 13.107 1.00 95.12 113 GLU A C 1
ATOM 927 O O . GLU A 1 113 ? 3.994 -0.368 12.323 1.00 95.12 113 GLU A O 1
ATOM 932 N N . GLU A 1 114 ? 3.105 -1.845 13.767 1.00 94.81 114 GLU A N 1
ATOM 933 C CA . GLU A 1 114 ? 4.156 -2.851 13.588 1.00 94.81 114 GLU A CA 1
ATOM 934 C C . GLU A 1 114 ? 4.151 -3.422 12.166 1.00 94.81 114 GLU A C 1
ATOM 936 O O . GLU A 1 114 ? 5.204 -3.525 11.541 1.00 94.81 114 GLU A O 1
ATOM 941 N N . PHE A 1 115 ? 2.974 -3.752 11.633 1.00 95.94 115 PHE A N 1
ATOM 942 C CA . PHE A 1 115 ? 2.802 -4.276 10.280 1.00 95.94 115 PHE A CA 1
ATOM 943 C C . PHE A 1 115 ? 3.331 -3.311 9.210 1.00 95.94 115 PHE A C 1
ATOM 945 O O . PHE A 1 115 ? 4.094 -3.727 8.337 1.00 95.94 115 PHE A O 1
ATOM 952 N N . TYR A 1 116 ? 2.998 -2.020 9.293 1.00 96.75 116 TYR A N 1
ATOM 953 C CA . TYR A 1 116 ? 3.449 -1.030 8.316 1.00 96.75 116 TYR A CA 1
ATOM 954 C C . TYR A 1 116 ? 4.968 -0.910 8.247 1.00 96.75 116 TYR A C 1
ATOM 956 O O . TYR A 1 116 ? 5.515 -0.730 7.162 1.00 96.75 116 TYR A O 1
ATOM 964 N N . ALA A 1 117 ? 5.669 -1.070 9.374 1.00 94.00 117 ALA A N 1
ATOM 965 C CA . ALA A 1 117 ? 7.130 -1.039 9.409 1.00 94.00 117 ALA A CA 1
ATOM 966 C C . ALA A 1 117 ? 7.784 -2.155 8.570 1.00 94.00 117 ALA A C 1
ATOM 968 O O . ALA A 1 117 ? 8.954 -2.045 8.201 1.00 94.00 117 ALA A O 1
ATOM 969 N N . TRP A 1 118 ? 7.042 -3.214 8.233 1.00 94.94 118 TRP A N 1
ATOM 970 C CA . TRP A 1 118 ? 7.534 -4.323 7.416 1.00 94.94 118 TRP A CA 1
ATOM 971 C C . TRP A 1 118 ? 7.240 -4.189 5.921 1.00 94.94 118 TRP A C 1
ATOM 973 O O . TRP A 1 118 ? 7.930 -4.840 5.124 1.00 94.94 118 TRP A O 1
ATOM 983 N N . LEU A 1 119 ? 6.299 -3.324 5.525 1.00 96.50 119 LEU A N 1
ATOM 984 C CA . LEU A 1 119 ? 5.986 -3.087 4.115 1.00 96.50 119 LEU A CA 1
ATOM 985 C C . LEU A 1 119 ? 7.244 -2.621 3.350 1.00 96.50 119 LEU A C 1
ATOM 987 O O . LEU A 1 119 ? 7.989 -1.780 3.861 1.00 96.50 119 LEU A O 1
ATOM 991 N N . PRO A 1 120 ? 7.535 -3.186 2.163 1.00 95.88 120 PRO A N 1
ATOM 992 C CA . PRO A 1 120 ? 8.599 -2.709 1.280 1.00 95.88 120 PRO A CA 1
ATOM 993 C C . PRO A 1 120 ? 8.500 -1.207 0.989 1.00 95.88 120 PRO A C 1
ATOM 995 O O . PRO A 1 120 ? 7.411 -0.650 0.918 1.00 95.88 120 PRO A O 1
ATOM 998 N N . ILE A 1 121 ? 9.644 -0.554 0.785 1.00 94.38 121 ILE A N 1
ATOM 999 C CA . ILE A 1 121 ? 9.715 0.861 0.385 1.00 94.38 121 ILE A CA 1
ATOM 1000 C C . ILE A 1 121 ? 9.240 1.024 -1.064 1.00 94.38 121 ILE A C 1
ATOM 1002 O O . ILE A 1 121 ? 8.602 2.015 -1.409 1.00 94.38 121 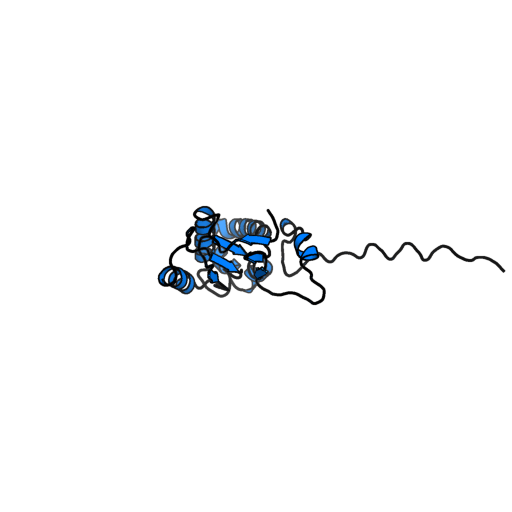ILE A O 1
ATOM 1006 N N . GLY A 1 122 ? 9.553 0.045 -1.911 1.00 95.81 122 GLY A N 1
ATOM 1007 C CA . GLY A 1 122 ? 9.210 0.077 -3.321 1.00 95.81 122 GLY A CA 1
ATOM 1008 C C . GLY A 1 122 ? 9.341 -1.276 -3.997 1.00 95.81 122 GLY A C 1
ATOM 1009 O O . GLY A 1 122 ? 9.708 -2.283 -3.386 1.00 95.81 122 GLY A O 1
ATOM 1010 N N . THR A 1 123 ? 9.091 -1.267 -5.297 1.00 97.31 123 THR A N 1
ATOM 1011 C CA . THR A 1 123 ? 9.225 -2.422 -6.181 1.00 97.31 123 THR A CA 1
ATOM 1012 C C . THR A 1 123 ? 10.103 -2.047 -7.374 1.00 97.31 123 THR A C 1
ATOM 1014 O O . THR A 1 123 ? 10.011 -0.933 -7.881 1.00 97.31 123 THR A O 1
ATOM 1017 N N . ILE A 1 124 ? 10.968 -2.960 -7.810 1.00 96.62 124 ILE A N 1
ATOM 1018 C CA . ILE A 1 124 ? 11.795 -2.818 -9.009 1.00 96.62 124 ILE A CA 1
ATOM 1019 C C . ILE A 1 124 ? 11.298 -3.832 -10.043 1.00 96.62 124 ILE A C 1
ATOM 1021 O O . ILE A 1 124 ? 11.356 -5.040 -9.802 1.00 96.62 124 ILE A O 1
ATOM 1025 N N . VAL A 1 125 ? 10.806 -3.339 -11.179 1.00 97.62 125 VAL A N 1
ATOM 1026 C CA . VAL A 1 125 ? 10.281 -4.150 -12.289 1.00 97.62 125 VAL A CA 1
ATOM 1027 C C . VAL A 1 125 ? 11.363 -4.306 -13.348 1.00 97.62 125 VAL A C 1
ATOM 1029 O O . VAL A 1 125 ? 11.968 -3.315 -13.759 1.00 97.62 125 VAL A O 1
ATOM 1032 N N . ASP A 1 126 ? 11.630 -5.549 -13.753 1.00 96.38 126 ASP A N 1
ATOM 1033 C CA . ASP A 1 126 ? 12.593 -5.911 -14.807 1.00 96.38 126 ASP A CA 1
ATOM 1034 C C . ASP A 1 126 ? 14.009 -5.344 -14.599 1.00 96.38 126 ASP A C 1
ATOM 1036 O O . ASP A 1 126 ? 14.797 -5.242 -15.528 1.00 96.38 126 ASP A O 1
ATOM 1040 N N . ASN A 1 127 ? 14.359 -5.005 -13.352 1.00 94.88 127 ASN A N 1
ATOM 1041 C CA . ASN A 1 127 ? 15.594 -4.301 -12.983 1.00 94.88 127 ASN A CA 1
ATOM 1042 C C . ASN A 1 127 ? 15.783 -2.929 -13.661 1.00 94.88 127 ASN A C 1
ATOM 1044 O O . ASN A 1 127 ? 16.886 -2.386 -13.632 1.00 94.88 127 ASN A O 1
ATOM 1048 N N . GLU A 1 128 ? 14.715 -2.346 -14.205 1.00 94.88 128 GLU A N 1
ATOM 1049 C CA . GLU A 1 128 ? 14.761 -1.088 -14.959 1.00 94.88 128 GLU A CA 1
ATOM 1050 C C . GLU A 1 128 ? 13.831 -0.018 -14.379 1.00 94.88 128 GLU A C 1
ATOM 1052 O O . GLU A 1 128 ? 14.192 1.157 -14.334 1.00 94.88 128 GLU A O 1
ATOM 1057 N N . ILE A 1 129 ? 12.646 -0.404 -13.895 1.00 96.19 129 ILE A N 1
ATOM 1058 C CA . ILE A 1 129 ? 11.615 0.542 -13.455 1.00 96.19 129 ILE A CA 1
ATOM 1059 C C . ILE A 1 129 ? 11.501 0.512 -11.932 1.00 96.19 129 ILE A C 1
ATOM 1061 O O . ILE A 1 129 ? 11.109 -0.497 -11.346 1.00 96.19 129 ILE A O 1
ATOM 1065 N N . LEU A 1 130 ? 11.800 1.641 -11.286 1.00 95.38 130 LEU A N 1
ATOM 1066 C CA . LEU A 1 130 ? 11.573 1.837 -9.856 1.00 95.38 130 LEU A CA 1
ATOM 1067 C C . LEU A 1 130 ? 10.156 2.364 -9.601 1.00 95.38 130 LEU A C 1
ATOM 1069 O O . LEU A 1 130 ? 9.793 3.440 -10.072 1.00 95.38 130 LEU A O 1
ATOM 1073 N N . VAL A 1 131 ? 9.395 1.641 -8.783 1.00 97.19 131 VAL A N 1
ATOM 1074 C CA . VAL A 1 131 ? 8.058 2.016 -8.315 1.00 97.19 131 VAL A CA 1
ATOM 1075 C C . VAL A 1 131 ? 8.126 2.316 -6.820 1.00 97.19 131 VAL A C 1
ATOM 1077 O O . VAL A 1 131 ? 8.366 1.419 -6.011 1.00 97.19 131 VAL A O 1
ATOM 1080 N N . ILE A 1 132 ? 7.915 3.579 -6.456 1.00 95.44 132 ILE A N 1
ATOM 1081 C CA . ILE A 1 132 ? 7.854 4.071 -5.072 1.00 95.44 132 ILE A CA 1
ATOM 1082 C C . ILE A 1 132 ? 6.661 5.013 -4.928 1.00 95.44 132 ILE A C 1
ATOM 1084 O O . ILE A 1 132 ? 6.249 5.626 -5.910 1.00 95.44 132 ILE A O 1
ATOM 1088 N N . HIS A 1 133 ? 6.086 5.108 -3.729 1.00 95.88 133 HIS A N 1
ATOM 1089 C CA . HIS A 1 133 ? 4.884 5.917 -3.501 1.00 95.88 133 HIS A CA 1
ATOM 1090 C C . HIS A 1 133 ? 5.148 7.424 -3.663 1.00 95.88 133 HIS A C 1
ATOM 1092 O O . HIS A 1 133 ? 4.455 8.106 -4.409 1.00 95.88 133 HIS A O 1
ATOM 1098 N N . GLY A 1 134 ? 6.176 7.934 -2.978 1.00 88.25 134 GLY A N 1
ATOM 1099 C CA . GLY A 1 134 ? 6.590 9.332 -3.077 1.00 88.25 134 GLY A CA 1
ATOM 1100 C C . GLY A 1 134 ? 7.512 9.575 -4.271 1.00 88.25 134 GLY A C 1
ATOM 1101 O O . GLY A 1 134 ? 7.114 9.510 -5.428 1.00 88.25 134 GLY A O 1
ATOM 1102 N N . GLY A 1 135 ? 8.777 9.874 -3.990 1.00 84.62 135 GLY A N 1
ATOM 1103 C CA . GLY A 1 135 ? 9.762 10.166 -5.023 1.00 84.62 135 GLY A CA 1
ATOM 1104 C C . GLY A 1 135 ? 11.185 10.154 -4.485 1.00 84.62 135 GLY A C 1
ATOM 1105 O O . GLY A 1 135 ? 11.419 9.888 -3.305 1.00 84.62 135 GLY A O 1
ATOM 1106 N N . ILE A 1 136 ? 12.132 10.448 -5.369 1.00 81.69 136 ILE A N 1
ATOM 1107 C CA . ILE A 1 136 ? 13.542 10.619 -5.018 1.00 81.69 136 ILE A CA 1
ATOM 1108 C C . ILE A 1 136 ? 13.839 12.086 -4.689 1.00 81.69 136 ILE A C 1
ATOM 1110 O O . ILE A 1 136 ? 13.250 13.000 -5.262 1.00 81.69 136 ILE A O 1
ATOM 1114 N N . SER A 1 137 ? 14.763 12.293 -3.756 1.00 82.50 137 SER A N 1
ATOM 1115 C CA . SER A 1 137 ? 15.368 13.592 -3.444 1.00 82.50 137 SER A CA 1
ATOM 1116 C C . SER A 1 137 ? 16.766 13.656 -4.063 1.00 82.50 137 SER A C 1
ATOM 1118 O O . SER A 1 137 ? 17.379 12.614 -4.285 1.00 82.50 137 SER A O 1
ATOM 1120 N N . GLU A 1 138 ? 17.315 14.857 -4.263 1.00 81.38 138 GLU A N 1
ATOM 1121 C CA . GLU A 1 138 ? 18.703 15.065 -4.720 1.00 81.38 138 GLU A CA 1
ATOM 1122 C C . GLU A 1 138 ? 19.743 14.358 -3.832 1.00 81.38 138 GLU A C 1
ATOM 1124 O O . GLU A 1 138 ? 20.837 14.027 -4.278 1.00 81.38 138 GLU A O 1
ATOM 1129 N N . THR A 1 139 ? 19.392 14.103 -2.571 1.00 81.06 139 THR A N 1
ATOM 1130 C CA . THR A 1 139 ? 20.248 13.453 -1.570 1.00 81.06 139 THR A CA 1
ATOM 1131 C C . THR A 1 139 ? 19.989 11.955 -1.406 1.00 81.06 139 THR A C 1
ATOM 1133 O O . THR A 1 139 ? 20.616 11.318 -0.564 1.00 81.06 139 THR A O 1
ATOM 1136 N N . THR A 1 140 ? 19.034 11.381 -2.144 1.00 80.94 140 THR A N 1
ATOM 1137 C CA . THR A 1 140 ? 18.610 9.985 -1.975 1.00 80.94 140 THR A CA 1
ATOM 1138 C C . THR A 1 140 ? 19.005 9.151 -3.183 1.00 80.94 140 THR A C 1
ATOM 1140 O O . THR A 1 140 ? 18.545 9.405 -4.291 1.00 80.94 140 THR A O 1
ATOM 1143 N N . ASP A 1 141 ? 19.806 8.109 -2.955 1.00 83.56 141 ASP A N 1
ATOM 1144 C CA . ASP A 1 141 ? 20.129 7.096 -3.957 1.00 83.56 141 ASP A CA 1
ATOM 1145 C C . ASP A 1 141 ? 19.581 5.710 -3.562 1.00 83.56 141 ASP A C 1
ATOM 1147 O O . ASP A 1 141 ? 19.130 5.471 -2.435 1.00 83.56 141 ASP A O 1
ATOM 1151 N N . LEU A 1 142 ? 19.606 4.766 -4.507 1.00 81.81 142 LEU A N 1
ATOM 1152 C CA . LEU A 1 142 ? 19.145 3.397 -4.257 1.00 81.81 142 LEU A CA 1
ATOM 1153 C C . L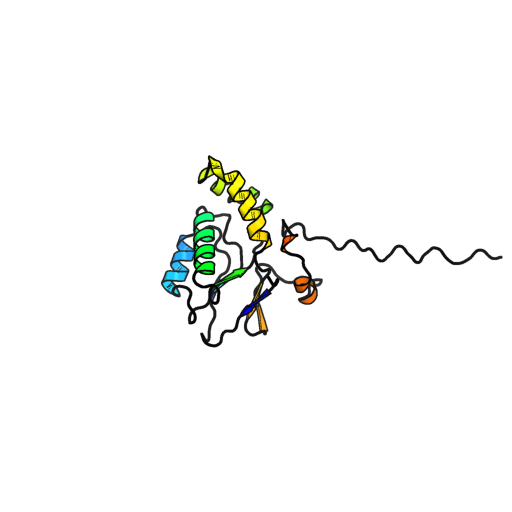EU A 1 142 ? 19.983 2.680 -3.191 1.00 81.81 142 LEU A C 1
ATOM 1155 O O . LEU A 1 142 ? 19.449 1.845 -2.460 1.00 81.81 142 LEU A O 1
ATOM 1159 N N . ASN A 1 143 ? 21.272 3.012 -3.061 1.00 85.25 143 ASN A N 1
ATOM 1160 C CA . ASN A 1 143 ? 22.147 2.397 -2.065 1.00 85.25 143 ASN A CA 1
ATOM 1161 C C . ASN A 1 143 ? 21.731 2.789 -0.648 1.00 85.25 143 ASN A C 1
ATOM 1163 O O . ASN A 1 143 ? 21.683 1.939 0.240 1.00 85.25 143 ASN A O 1
ATOM 1167 N N . LEU A 1 144 ? 21.419 4.066 -0.434 1.00 86.81 144 LEU A N 1
ATOM 1168 C CA . LEU A 1 144 ? 20.884 4.581 0.815 1.00 86.81 144 LEU A CA 1
ATOM 1169 C C . LEU A 1 144 ? 19.579 3.867 1.144 1.00 86.81 144 LEU A C 1
ATOM 1171 O O . LEU A 1 144 ? 19.474 3.266 2.211 1.00 86.81 144 LEU A O 1
ATOM 1175 N N . LEU A 1 145 ? 18.628 3.843 0.205 1.00 87.12 145 LEU A N 1
ATOM 1176 C CA . LEU A 1 145 ? 17.342 3.176 0.408 1.00 87.12 145 LEU A CA 1
ATOM 1177 C C . LEU A 1 145 ? 17.496 1.675 0.683 1.00 87.12 145 LEU A C 1
ATOM 1179 O O . LEU A 1 145 ? 16.718 1.117 1.450 1.00 87.12 145 LEU A O 1
ATOM 1183 N N . HIS A 1 146 ? 18.516 1.015 0.131 1.00 87.31 146 HIS A N 1
ATOM 1184 C CA . HIS A 1 146 ? 18.811 -0.386 0.432 1.00 87.31 146 HIS A CA 1
ATOM 1185 C C . HIS A 1 146 ? 19.307 -0.597 1.874 1.00 87.31 146 HIS A C 1
ATOM 1187 O O . HIS A 1 146 ? 19.006 -1.625 2.475 1.00 87.31 146 HIS A O 1
ATOM 1193 N N . ARG A 1 147 ? 20.032 0.374 2.448 1.00 88.19 147 ARG A N 1
ATOM 1194 C CA . ARG A 1 147 ? 20.583 0.301 3.816 1.00 88.19 147 ARG A CA 1
ATOM 1195 C C . ARG A 1 147 ? 19.586 0.666 4.914 1.00 88.19 147 ARG A C 1
ATOM 1197 O O . ARG A 1 147 ? 19.843 0.376 6.079 1.00 88.19 147 ARG A O 1
ATOM 1204 N N . VAL A 1 148 ? 18.469 1.302 4.569 1.00 88.25 148 VAL A N 1
ATOM 1205 C CA . VAL A 1 148 ? 17.464 1.737 5.545 1.00 88.25 148 VAL A CA 1
ATOM 1206 C C . VAL A 1 148 ? 16.907 0.548 6.340 1.00 88.25 148 VAL A C 1
ATOM 1208 O O . VAL A 1 148 ? 16.327 -0.384 5.786 1.00 88.25 148 VAL A O 1
ATOM 1211 N N . GLU A 1 149 ? 17.003 0.599 7.667 1.00 90.25 149 GLU A N 1
ATOM 1212 C CA . GLU A 1 149 ? 16.376 -0.382 8.560 1.00 90.25 149 GLU A CA 1
ATOM 1213 C C . GLU A 1 149 ? 14.887 -0.055 8.752 1.00 90.25 149 GLU A C 1
ATOM 1215 O O . GLU A 1 149 ? 14.461 0.453 9.791 1.00 90.25 149 GLU A O 1
ATOM 1220 N N . ARG A 1 150 ? 14.069 -0.314 7.724 1.00 90.12 150 ARG A N 1
ATOM 1221 C CA . ARG A 1 150 ? 12.666 0.139 7.695 1.00 90.12 150 ARG A CA 1
ATOM 1222 C C . ARG A 1 150 ? 11.798 -0.383 8.841 1.00 90.12 150 ARG A C 1
ATOM 1224 O O . ARG A 1 150 ? 10.898 0.318 9.286 1.00 90.12 150 ARG A O 1
ATOM 1231 N N . ASN A 1 151 ? 12.120 -1.555 9.384 1.00 88.38 151 ASN A N 1
ATOM 1232 C CA . ASN A 1 151 ? 11.435 -2.130 10.542 1.00 88.38 151 ASN A CA 1
ATOM 1233 C C . ASN A 1 151 ? 11.651 -1.314 11.831 1.00 88.38 151 ASN A C 1
ATOM 1235 O O . ASN A 1 151 ? 10.870 -1.438 12.771 1.00 88.38 151 ASN A O 1
ATOM 1239 N N . LYS A 1 152 ? 12.696 -0.477 11.886 1.00 87.31 152 LYS A N 1
ATOM 1240 C CA . LYS A 1 152 ? 12.927 0.490 12.971 1.00 87.31 152 LYS A CA 1
ATOM 1241 C C . LYS A 1 152 ? 12.276 1.849 12.689 1.00 87.31 152 LYS A C 1
ATOM 1243 O O . LYS A 1 152 ? 12.143 2.661 13.603 1.00 87.31 152 LYS A O 1
ATOM 1248 N N . MET A 1 153 ? 11.832 2.096 11.454 1.00 85.94 153 MET A N 1
ATOM 1249 C CA . MET A 1 153 ? 11.130 3.318 11.062 1.00 85.94 153 MET A CA 1
ATOM 1250 C C . MET A 1 153 ? 9.634 3.196 11.346 1.00 85.94 153 MET A C 1
ATOM 1252 O O . MET A 1 153 ? 8.826 2.830 10.485 1.00 85.94 153 MET A O 1
ATOM 1256 N N . LYS A 1 154 ? 9.261 3.538 12.580 1.00 83.56 154 LYS A N 1
ATOM 1257 C CA . LYS A 1 154 ? 7.854 3.601 12.995 1.00 83.56 154 LYS A CA 1
ATOM 1258 C C . LYS A 1 154 ? 7.058 4.607 12.175 1.00 83.56 154 LYS A C 1
ATOM 1260 O O . LYS A 1 154 ? 5.940 4.306 11.766 1.00 83.56 154 LYS A O 1
ATOM 1265 N N . SER A 1 155 ? 7.662 5.765 11.908 1.00 89.44 155 SER A N 1
ATOM 1266 C CA . SER A 1 155 ? 7.079 6.786 11.051 1.00 89.44 155 SER A CA 1
ATOM 1267 C C . SER A 1 155 ? 7.977 7.114 9.871 1.00 89.44 155 SER A C 1
ATOM 1269 O O . SER A 1 155 ? 9.183 7.289 10.032 1.00 89.44 155 SER A O 1
ATOM 1271 N N . VAL A 1 156 ? 7.370 7.234 8.694 1.00 87.06 156 VAL A N 1
ATOM 1272 C CA . VAL A 1 156 ? 8.040 7.682 7.461 1.00 87.06 156 VAL A CA 1
ATOM 1273 C C . VAL A 1 156 ? 8.262 9.197 7.437 1.00 87.06 156 VAL A C 1
ATOM 1275 O O . VAL A 1 156 ? 9.052 9.694 6.643 1.00 87.06 156 VAL A O 1
ATOM 1278 N N . LEU A 1 157 ? 7.603 9.933 8.336 1.00 83.94 157 LEU A N 1
ATOM 1279 C CA . LEU A 1 157 ? 7.709 11.390 8.464 1.00 83.94 157 LEU A CA 1
ATOM 1280 C C . LEU A 1 157 ? 8.857 11.827 9.373 1.00 83.94 157 LEU A C 1
ATOM 1282 O O . LEU A 1 157 ? 9.202 13.006 9.412 1.00 83.94 157 LEU A O 1
ATOM 1286 N N . ILE A 1 158 ? 9.427 10.885 10.124 1.00 82.12 158 ILE A N 1
ATOM 1287 C CA . ILE A 1 158 ? 10.557 11.112 11.021 1.00 82.12 158 ILE A CA 1
ATOM 1288 C C . ILE A 1 158 ? 11.643 10.095 10.652 1.00 82.12 158 ILE A C 1
ATOM 1290 O O . ILE A 1 158 ? 11.879 9.141 11.401 1.00 82.12 158 ILE A O 1
ATOM 1294 N N . PRO A 1 159 ? 12.267 10.234 9.466 1.00 67.06 159 PRO A N 1
ATOM 1295 C CA . PRO A 1 159 ? 13.352 9.348 9.083 1.00 67.06 159 PRO A CA 1
ATOM 1296 C C . PRO A 1 159 ? 14.508 9.482 10.089 1.00 67.06 159 PRO A C 1
ATOM 1298 O O . PRO A 1 159 ? 14.738 10.578 10.613 1.00 67.06 159 PRO A O 1
ATOM 1301 N N . PRO A 1 160 ? 15.249 8.397 10.381 1.00 62.88 160 PRO A N 1
ATOM 1302 C CA . PRO A 1 160 ? 16.430 8.483 11.225 1.00 62.88 160 PRO A CA 1
ATOM 1303 C C . PRO A 1 160 ? 17.428 9.437 10.563 1.00 62.88 160 PRO A C 1
ATOM 1305 O O . PRO A 1 160 ? 17.976 9.131 9.507 1.00 62.88 160 PRO A O 1
ATOM 1308 N N . THR A 1 161 ? 17.658 10.607 11.154 1.00 57.34 161 THR A N 1
ATOM 1309 C CA . THR A 1 161 ? 18.761 11.473 10.737 1.00 57.34 161 THR A CA 1
ATOM 1310 C C . THR A 1 161 ? 20.062 10.756 11.063 1.00 57.34 161 THR A C 1
ATOM 1312 O O . THR A 1 161 ? 20.289 10.415 12.229 1.00 57.34 161 THR A O 1
ATOM 1315 N N . GLU A 1 162 ? 20.918 10.534 10.063 1.00 52.84 162 GLU A N 1
ATOM 1316 C CA . GLU A 1 162 ? 22.314 10.194 10.317 1.00 52.84 162 GLU A CA 1
ATOM 1317 C C . GLU A 1 162 ? 22.886 11.295 11.217 1.00 52.84 162 GLU A C 1
ATOM 1319 O O . GLU A 1 162 ? 23.005 12.461 10.841 1.00 52.84 162 GLU A O 1
ATOM 1324 N N . THR A 1 163 ? 23.162 10.945 12.470 1.00 40.41 163 THR A N 1
ATOM 1325 C CA . THR A 1 163 ? 23.971 11.793 13.335 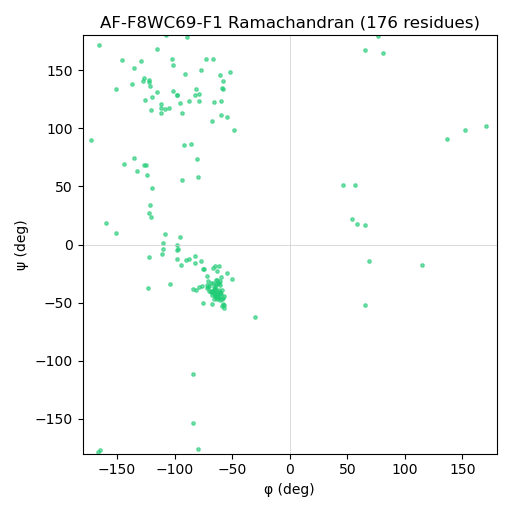1.00 40.41 163 THR A CA 1
ATOM 1326 C C . THR A 1 163 ? 25.365 11.752 12.735 1.00 40.41 163 THR A C 1
ATOM 1328 O O . THR A 1 163 ? 26.023 10.719 12.837 1.00 40.41 163 THR A O 1
ATOM 1331 N N . ASN A 1 164 ? 25.786 12.839 12.079 1.00 38.19 164 ASN A N 1
ATOM 1332 C CA . ASN A 1 164 ? 27.175 13.064 11.680 1.00 38.19 164 ASN A CA 1
ATOM 1333 C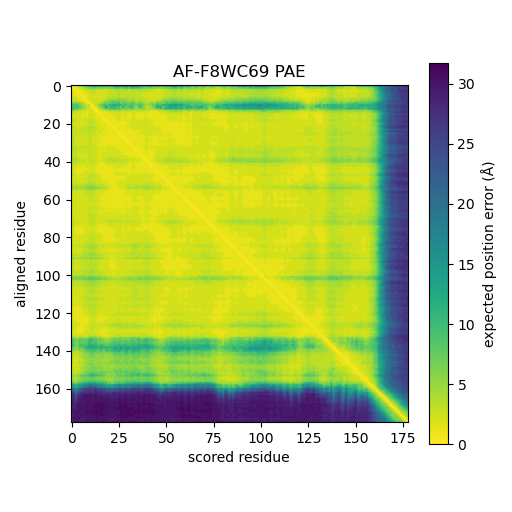 C . ASN A 1 164 ? 28.072 12.785 12.893 1.00 38.19 164 ASN A C 1
ATOM 1335 O O . ASN A 1 164 ? 28.191 13.616 13.792 1.00 38.19 164 ASN A O 1
ATOM 1339 N N . ARG A 1 165 ? 28.650 11.584 12.942 1.00 38.91 165 ARG A N 1
ATOM 1340 C CA . ARG A 1 165 ? 29.605 11.162 13.970 1.00 38.91 165 ARG A CA 1
ATOM 1341 C C . ARG A 1 165 ? 31.056 11.347 13.539 1.00 38.91 165 ARG A C 1
ATOM 1343 O O . ARG A 1 165 ? 31.937 11.013 14.316 1.00 38.91 165 ARG A O 1
ATOM 1350 N N . ASP A 1 166 ? 31.291 11.975 12.390 1.00 39.91 166 ASP A N 1
ATOM 1351 C CA . ASP A 1 166 ? 32.629 12.194 11.846 1.00 39.91 166 ASP A CA 1
ATOM 1352 C C . ASP A 1 166 ? 32.873 13.682 11.568 1.00 39.91 166 ASP A C 1
ATOM 1354 O O . ASP A 1 166 ? 32.950 14.102 10.420 1.00 39.91 166 ASP A O 1
ATOM 1358 N N . HIS A 1 167 ? 32.974 14.508 12.618 1.00 39.59 167 HIS A N 1
ATOM 1359 C CA . HIS A 1 167 ? 33.616 15.826 12.483 1.00 39.59 167 HIS A CA 1
ATOM 1360 C C . HIS A 1 167 ? 34.293 16.396 13.743 1.00 39.59 167 HIS A C 1
ATOM 1362 O O . HIS A 1 167 ? 34.738 17.539 13.697 1.00 39.59 167 HIS A O 1
ATOM 1368 N N . ASP A 1 168 ? 34.453 15.633 14.834 1.00 36.69 168 ASP A N 1
ATOM 1369 C CA . ASP A 1 168 ? 34.986 16.188 16.098 1.00 36.69 168 ASP A CA 1
ATOM 1370 C C . ASP A 1 168 ? 36.285 15.542 16.614 1.00 36.69 168 ASP A C 1
ATOM 1372 O O . ASP A 1 168 ? 36.628 15.627 17.793 1.00 36.69 168 ASP A O 1
ATOM 1376 N N . THR A 1 169 ? 37.070 14.931 15.724 1.00 37.94 169 THR A N 1
ATOM 1377 C CA . THR A 1 169 ? 38.413 14.431 16.056 1.00 37.94 169 THR A CA 1
ATOM 1378 C C . THR A 1 169 ? 39.440 14.848 15.011 1.00 37.94 169 THR A C 1
ATOM 1380 O O . THR A 1 169 ? 39.990 13.983 14.348 1.00 37.94 169 THR A O 1
ATOM 1383 N N . ASP A 1 170 ? 39.695 16.153 14.833 1.00 38.44 170 ASP A N 1
ATOM 1384 C CA . ASP A 1 170 ? 40.953 16.583 14.179 1.00 38.44 170 ASP A CA 1
ATOM 1385 C C . ASP A 1 170 ? 41.413 18.040 14.419 1.00 38.44 170 ASP A C 1
ATOM 1387 O O . ASP A 1 170 ? 42.268 18.565 13.710 1.00 38.44 170 ASP A O 1
ATOM 1391 N N . SER A 1 171 ? 40.920 18.728 15.455 1.00 36.00 171 SER A N 1
ATOM 1392 C CA . SER A 1 171 ? 41.299 20.131 15.735 1.00 36.00 171 SER A CA 1
ATOM 1393 C C . SER A 1 171 ? 41.904 20.364 17.123 1.00 36.00 171 SER A C 1
ATOM 1395 O O . SER A 1 171 ? 41.887 21.472 17.659 1.00 36.00 171 SER A O 1
ATOM 1397 N N . LYS A 1 172 ? 42.532 19.336 17.701 1.00 37.47 172 LYS A N 1
ATOM 1398 C CA . LYS A 1 172 ? 43.422 19.492 18.860 1.00 37.47 172 LYS A CA 1
ATOM 1399 C C . LYS A 1 172 ? 44.689 18.683 18.661 1.00 37.47 172 LYS A C 1
ATOM 1401 O O . LYS A 1 172 ? 44.805 17.651 19.292 1.00 37.47 172 LYS A O 1
ATOM 1406 N N . HIS A 1 173 ? 45.602 19.133 17.804 1.00 42.31 173 HIS A N 1
ATOM 1407 C CA . HIS A 1 173 ? 47.054 18.893 17.883 1.00 42.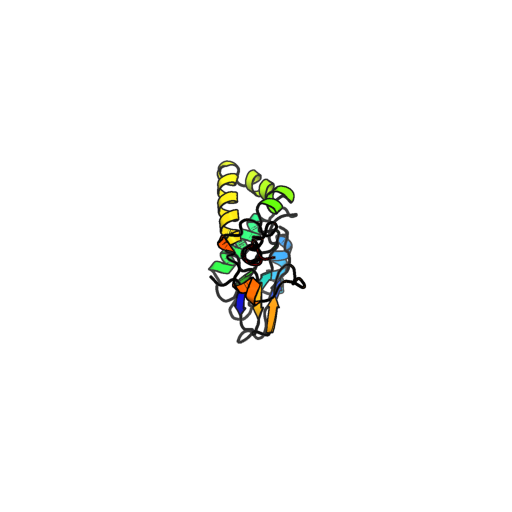31 173 HIS A CA 1
ATOM 1408 C C . HIS A 1 173 ? 47.728 19.754 16.804 1.00 42.31 173 HIS A C 1
ATOM 1410 O O . HIS A 1 173 ? 47.853 19.313 15.669 1.00 42.31 173 HIS A O 1
ATOM 1416 N N . ASN A 1 174 ? 48.104 21.000 17.132 1.00 33.41 174 ASN A N 1
ATOM 1417 C CA . ASN A 1 174 ? 49.357 21.633 16.681 1.00 33.41 174 ASN A CA 1
ATOM 1418 C C . ASN A 1 174 ? 49.429 23.134 17.012 1.00 33.41 174 ASN A C 1
ATOM 1420 O O . ASN A 1 174 ? 48.895 23.966 16.285 1.00 33.41 174 ASN A O 1
ATOM 1424 N N . LYS A 1 175 ? 50.196 23.432 18.070 1.00 36.16 175 LYS A N 1
ATOM 1425 C CA . LYS A 1 175 ? 51.328 24.386 18.136 1.00 36.16 175 LYS A CA 1
ATOM 1426 C C . LYS A 1 175 ? 51.311 25.264 19.388 1.00 36.16 175 LYS A C 1
ATOM 1428 O O . LYS A 1 175 ? 50.793 26.372 19.408 1.00 36.16 175 LYS A O 1
ATOM 1433 N N . VAL A 1 176 ? 51.990 24.742 20.407 1.00 39.69 176 VAL A N 1
ATOM 1434 C CA . VAL A 1 176 ? 52.872 25.516 21.286 1.00 39.69 176 VAL A CA 1
ATOM 1435 C C . VAL A 1 176 ? 54.205 25.660 20.542 1.00 39.69 176 VAL A C 1
ATOM 1437 O O . VAL A 1 176 ? 54.699 24.656 20.028 1.00 39.69 176 VAL A O 1
ATOM 1440 N N . GLY A 1 177 ? 54.791 26.859 20.487 1.00 42.72 177 GLY A N 1
ATOM 1441 C CA . GLY A 1 177 ? 56.196 27.018 20.097 1.00 42.72 177 GLY A CA 1
ATOM 1442 C C . GLY A 1 177 ? 56.560 28.355 19.452 1.00 42.72 177 GLY A C 1
ATOM 1443 O O . GLY A 1 177 ? 56.441 28.469 18.237 1.00 42.72 177 GLY A O 1
ATOM 1444 N N . VAL A 1 178 ? 57.107 29.240 20.301 1.00 37.69 178 VAL A N 1
ATOM 1445 C CA . VAL A 1 178 ? 57.913 30.461 20.053 1.00 37.69 178 VAL A CA 1
ATOM 1446 C C . VAL A 1 178 ? 57.196 31.669 19.458 1.00 37.69 178 VAL A C 1
ATOM 1448 O O . VAL A 1 178 ? 56.832 31.645 18.265 1.00 37.69 178 VAL A O 1
#

Sequence (178 aa):
MPNFTHIQTSPSKEVTICGDLHGKLDDLFLIFYKNGLPSERNPYVFNGDFVDRGKNSIEILMILCVSFLVYPNDLHLNRGNHEDFMMNLRYGFTKEILHKYKLHGKRILQILEEFYAWLPIGTIVDNEILVIHGGISETTDLNLLHRVERNKMKSVLIPPTETNRDHDTDSKHNKVGV

Solvent-accessible surface area (backbone atoms only — not comparable to full-atom values): 10180 Å² total; per-residue (Å²): 132,67,42,54,47,78,47,62,37,72,89,38,75,48,68,46,77,39,64,70,46,30,9,42,48,68,58,56,51,48,49,36,70,75,73,47,67,72,35,83,68,38,25,37,35,40,37,15,24,48,35,23,77,41,89,32,20,68,61,43,48,50,52,50,52,51,44,29,70,76,31,67,91,16,36,44,63,26,37,21,77,43,57,19,61,73,43,19,64,73,43,41,36,47,58,49,40,42,65,79,36,61,95,49,17,71,61,50,53,53,52,48,42,59,52,38,16,67,42,19,54,23,38,30,41,70,86,76,46,82,46,57,48,79,80,82,51,103,88,55,53,71,67,58,55,63,67,54,65,46,71,75,38,63,37,82,88,62,66,85,74,81,73,84,81,83,80,87,83,84,89,84,84,89,82,87,83,134

Foldseek 3Di:
DFLAAEAECPPLVDEAEAEAPAQVVVVVVVCCVVQNAWDPNYAYEYAAHQYFQHQRSVVSVVVLVVSCVVRVRRYAYAHAQCLALVNCVVRPVLVNQCVVPVVCSVVVSVVSLQVSLPHRQWYQYPVPDTRGRPDDDPPDDPVNSRPQSSSPCSHPVCGDPPPPPPDPPDPPDDDDDD

InterPro domains:
  IPR004843 Calcineurin-like, phosphoesterase domain [PF00149] (15-151)
  IPR006186 Serine/threonine-specific protein phosphatase/bis(5-nucleosyl)-tetraphosphatase [PR00114] (14-41)
  IPR006186 Serine/threonine-specific protein phosphatase/bis(5-nucleosyl)-tetraphosphatase [PR00114] (44-71)
  IPR006186 Serine/threonine-specific protein phosphatase/bis(5-nucleosyl)-tetraphosphatase [PR00114] (77-101)
  IPR006186 Serine/threonine-specific protein phosphatase/bis(5-nucleosyl)-tetraphosphatase [PR00114] (114-140)
  IPR006186 Serine/threonine-specific protein phosphatase/bis(5-nucleosyl)-tetraphosphatase [PS00125] (78-83)
  IPR006186 Serine/threonine-specific protein phosphatase/bis(5-nucleosyl)-tetraphosphatase [SM00156] (1-178)
  IPR029052 Metallo-dependent phosphatase-like [G3DSA:3.60.21.10] (1-173)
  IPR029052 Metallo-dependent phosphatase-like [SSF56300] (2-151)
  IPR051134 Protein Phosphatase PPP [PTHR45668] (1-164)